Protein AF-A0A956HA39-F1 (afdb_monomer)

Nearest PDB structures (foldseek):
  6jil-assembly1_A  TM=8.620E-01  e=1.290E-09  Streptomyces lavendulae
  1gsa-assembly1_A  TM=7.279E-01  e=1.306E-04  Escherichia coli B
  7qyr-assembly2_E  TM=7.059E-01  e=8.035E-04  Pseudomonas aeruginosa PAO1
  7qyr-assembly2_G  TM=6.954E-01  e=1.246E-03  Pseudomonas aeruginosa PAO1
  5ig8-assembly2_B-3  TM=5.447E-01  e=5.016E-02  Microcystis aeruginosa MRC

Secondary structure (DSSP, 8-state):
-----TT-HHHHHHHHHHHHHTT-HHHHHHHHHHHHHH--STTSHHHHHHHHHHHHHHHHTT---------GGGGTT-EEEEEEETTEEEEEEEEEPPTT----SGGGT-EEEEE---HHHHHHHHHHHHHHHHHHHHH-GGGGSTTS-S-SEEEEEEEE-TTS-EEEEEEE-SS----GGG-TTHHHHHHHHHHTT-

Sequence (198 aa):
AYYLVPGKHGFAHKVGIAAWKVHNCDKAHEYLSHFVQYAEADRQGDKIAEAQVMLDELLAAGEDMILQPYLAAVEGEGELSVIEFDGRFSHGVRKVPVAGDYRVQDDHGASDEPWIPDADARRLVSRTLEALAVVAPTLDPGLAQPGALPLLYARIDMLRGDDGALVLNELEIVEPSLFFRHGPAAGEMLAEALLRRL

Mean predicted aligned error: 11.23 Å

Foldseek 3Di:
DPDDDLPPLVVLCVQLVVCVVVPVNVSVCVSVVSSVVRDDDPPCPVVVVVVVVVVVVCVVVVHDDDDDDDAVCCQPQNKKKWKDFQNHTQFIKGFHADHPDNDRDVVRVIDIDTDDDDPLRVVQVVVVQVVCLVCVCVVPVVCVDPPVPPARMKMFMWDQHPVRHIDTDDIDRDDDDRPVVNGVCVVVSSVVSVVVVD

Radius of gyration: 23.19 Å; Cα contacts (8 Å, |Δi|>4): 258; chains: 1; bounding box: 67×56×41 Å

Solvent-accessible surface area (backbone atoms only — not comparable to full-atom values): 11416 Å² total; per-residue (Å²): 141,79,85,84,62,104,82,47,46,74,52,28,41,55,50,10,53,56,27,45,79,71,70,38,58,71,59,15,48,59,25,39,53,57,20,71,78,68,62,72,75,86,85,46,56,69,58,51,51,51,52,48,51,54,49,52,52,42,48,74,72,69,52,90,83,85,90,75,86,84,52,73,46,26,43,75,74,12,40,42,33,40,37,29,35,52,76,35,86,61,38,24,36,32,22,31,23,40,92,96,37,63,54,48,47,61,95,66,64,18,49,74,44,76,38,81,76,52,75,66,54,50,51,48,52,52,50,52,54,56,50,42,70,65,48,44,35,77,78,37,67,73,52,63,41,92,72,50,59,59,42,64,45,39,38,45,30,29,36,45,40,96,88,70,46,79,39,84,72,49,78,40,69,83,82,62,88,76,62,55,92,57,20,91,60,38,65,58,49,42,52,56,42,49,63,76,75,110

Structure (mmCIF, N/CA/C/O backbone):
data_AF-A0A956HA39-F1
#
_entry.id   AF-A0A956HA39-F1
#
loop_
_atom_si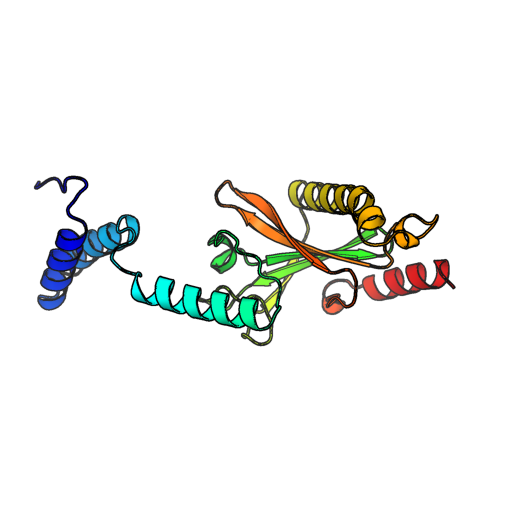te.group_PDB
_atom_site.id
_atom_site.type_symbol
_atom_site.label_atom_id
_atom_site.label_alt_id
_atom_site.label_comp_id
_atom_site.label_asym_id
_atom_site.label_entity_id
_atom_site.label_seq_id
_atom_site.pdbx_PDB_ins_code
_atom_site.Cartn_x
_atom_site.Cartn_y
_atom_site.Cartn_z
_atom_site.occupancy
_atom_site.B_iso_or_equiv
_atom_site.auth_seq_id
_atom_site.auth_comp_id
_atom_site.auth_asym_id
_atom_site.auth_atom_id
_atom_site.pdbx_PDB_model_num
ATOM 1 N N . ALA A 1 1 ? -31.988 35.257 -6.006 1.00 34.09 1 ALA A N 1
ATOM 2 C CA . ALA A 1 1 ? -30.877 35.576 -5.093 1.00 34.09 1 ALA A CA 1
ATOM 3 C C . ALA A 1 1 ? -31.373 35.566 -3.646 1.00 34.09 1 ALA A C 1
ATOM 5 O O . ALA A 1 1 ? -31.746 36.599 -3.112 1.00 34.09 1 ALA A O 1
ATOM 6 N N . TYR A 1 2 ? -31.427 34.384 -3.030 1.00 24.84 2 TYR A N 1
ATOM 7 C CA . TYR A 1 2 ? -31.408 34.245 -1.574 1.00 24.84 2 TYR A CA 1
ATOM 8 C C . TYR A 1 2 ? -30.107 33.515 -1.273 1.00 24.84 2 TYR A C 1
ATOM 10 O O . TYR A 1 2 ? -29.994 32.321 -1.536 1.00 24.84 2 TYR A O 1
ATOM 18 N N . TYR A 1 3 ? -29.106 34.275 -0.840 1.00 29.66 3 TYR A N 1
ATOM 19 C CA . TYR A 1 3 ? -27.817 33.753 -0.410 1.00 29.66 3 TYR A CA 1
ATOM 20 C C . TYR A 1 3 ? -28.039 32.758 0.738 1.00 29.66 3 TYR A C 1
ATOM 22 O O . TYR A 1 3 ? -28.623 33.106 1.767 1.00 29.66 3 TYR A O 1
ATOM 30 N N . LEU A 1 4 ? -27.614 31.509 0.543 1.00 35.72 4 LEU A N 1
ATOM 31 C CA . LEU A 1 4 ? -27.539 30.510 1.603 1.00 35.72 4 LEU A CA 1
ATOM 32 C C . LEU A 1 4 ? -26.360 30.880 2.509 1.00 35.72 4 LEU A C 1
ATOM 34 O O . LEU A 1 4 ? -25.206 30.846 2.102 1.00 35.72 4 LEU A O 1
ATOM 38 N N . VAL A 1 5 ? -26.684 31.295 3.730 1.00 33.16 5 VAL A N 1
ATOM 39 C CA . VAL A 1 5 ? -25.733 31.624 4.801 1.00 33.16 5 VAL A CA 1
ATOM 40 C C . VAL A 1 5 ? -25.212 30.313 5.441 1.00 33.16 5 VAL A C 1
ATOM 42 O O . VAL A 1 5 ? -25.987 29.349 5.472 1.00 33.16 5 VAL A O 1
ATOM 45 N N . PRO A 1 6 ? -23.974 30.254 5.993 1.00 37.25 6 PRO A N 1
ATOM 46 C CA . PRO A 1 6 ? -23.239 29.022 6.367 1.00 37.25 6 PRO A CA 1
ATOM 47 C C . PRO A 1 6 ? -23.784 28.160 7.527 1.00 37.25 6 PRO A C 1
ATOM 49 O O . PRO A 1 6 ? -23.022 27.495 8.210 1.00 37.25 6 PRO A O 1
ATOM 52 N N . GLY A 1 7 ? -25.089 28.162 7.799 1.00 46.94 7 GLY A N 1
ATOM 53 C CA . GLY A 1 7 ? -25.677 27.409 8.920 1.00 46.94 7 GLY A CA 1
ATOM 54 C C . GLY A 1 7 ? -26.987 26.700 8.593 1.00 46.94 7 GLY A C 1
ATOM 55 O O . GLY A 1 7 ? -27.735 26.333 9.494 1.00 46.94 7 GLY A O 1
ATOM 56 N N . LYS A 1 8 ? -27.338 26.555 7.309 1.00 49.38 8 LYS A N 1
ATOM 57 C CA . LYS A 1 8 ? -28.630 25.979 6.895 1.00 49.38 8 LYS A CA 1
ATOM 58 C C . LYS A 1 8 ? -28.482 24.850 5.875 1.00 49.38 8 LYS A C 1
ATOM 60 O O . LYS A 1 8 ? -29.269 24.761 4.936 1.00 49.38 8 LYS A O 1
ATOM 65 N N . HIS A 1 9 ? -27.536 23.934 6.080 1.00 65.00 9 HIS A N 1
ATOM 66 C CA . HIS A 1 9 ? -27.393 22.744 5.229 1.00 65.00 9 HIS A CA 1
ATOM 67 C C . HIS A 1 9 ? -28.687 21.910 5.223 1.00 65.00 9 HIS A C 1
ATOM 69 O O . HIS A 1 9 ? -29.229 21.614 4.164 1.00 65.00 9 HIS A O 1
ATOM 75 N N . GLY A 1 10 ? -29.331 21.681 6.374 1.00 60.38 10 GLY A N 1
ATOM 76 C CA . GLY A 1 10 ? -30.639 21.004 6.424 1.00 60.38 10 GLY A CA 1
ATOM 77 C C . GLY A 1 10 ? -31.757 21.677 5.599 1.00 60.38 10 GLY A C 1
ATOM 78 O O . GLY A 1 10 ? -32.697 21.009 5.163 1.00 60.38 10 GLY A O 1
ATOM 79 N N . PHE A 1 11 ? -31.658 22.984 5.333 1.00 69.75 11 PHE A N 1
ATOM 80 C CA . PHE A 1 11 ? -32.574 23.688 4.432 1.00 69.75 11 PHE A CA 1
ATOM 81 C C . PHE A 1 11 ? -32.287 23.358 2.965 1.00 69.75 11 PHE A C 1
ATOM 83 O O . PHE A 1 11 ? -33.234 23.137 2.212 1.00 69.75 11 PHE A O 1
ATOM 90 N N . ALA A 1 12 ? -31.013 23.241 2.579 1.00 72.81 12 ALA A N 1
ATOM 91 C CA . ALA A 1 12 ? -30.631 22.828 1.232 1.00 72.81 12 ALA A CA 1
ATOM 92 C C . ALA A 1 12 ? -31.181 21.432 0.894 1.00 72.81 12 ALA A C 1
ATOM 94 O O . ALA A 1 12 ? -31.813 21.259 -0.145 1.00 72.81 12 ALA A O 1
ATOM 95 N N . HIS A 1 13 ? -31.112 20.483 1.834 1.00 76.94 13 HIS A N 1
ATOM 96 C CA . HIS A 1 13 ? -31.754 19.175 1.670 1.00 76.94 13 HIS A CA 1
ATOM 97 C C . HIS A 1 13 ? -33.277 19.276 1.484 1.00 76.94 13 HIS A C 1
ATOM 99 O O . HIS A 1 13 ? -33.833 18.681 0.563 1.00 76.94 13 HIS A O 1
ATOM 105 N N . LYS A 1 14 ? -33.976 20.041 2.336 1.00 79.62 14 LYS A N 1
ATOM 106 C CA . LYS A 1 14 ? -35.442 20.194 2.241 1.00 79.62 14 LYS A CA 1
ATOM 107 C C . LYS A 1 14 ? -35.869 20.801 0.903 1.00 79.62 14 LYS A C 1
ATOM 109 O O . LYS A 1 14 ? -36.835 20.329 0.307 1.00 79.62 14 LYS A O 1
ATOM 114 N N . VAL A 1 15 ? -35.151 21.819 0.431 1.00 81.00 15 VAL A N 1
ATOM 115 C CA . VAL A 1 15 ? -35.412 22.463 -0.863 1.00 81.00 15 VAL A CA 1
ATOM 116 C C . VAL A 1 15 ? -35.109 21.508 -2.019 1.00 81.00 15 VAL A C 1
ATOM 118 O O . VAL A 1 15 ? -35.935 21.396 -2.923 1.00 81.00 15 VAL A O 1
ATOM 121 N N . GLY A 1 16 ? -33.997 20.769 -1.955 1.00 87.19 16 GLY A N 1
ATOM 122 C CA . GLY A 1 16 ? -33.622 19.770 -2.957 1.00 87.19 16 GLY A CA 1
ATOM 123 C C . GLY A 1 16 ? -34.658 18.651 -3.103 1.00 87.19 16 GLY A C 1
ATOM 124 O O . GLY A 1 16 ? -35.116 18.369 -4.208 1.00 87.19 16 GLY A O 1
ATOM 125 N N . ILE A 1 17 ? -35.125 18.076 -1.988 1.00 85.50 17 ILE A N 1
ATOM 126 C CA . ILE A 1 17 ? -36.168 17.033 -1.994 1.00 85.50 17 ILE A CA 1
ATOM 127 C C . ILE A 1 17 ? -37.517 17.567 -2.492 1.00 85.50 17 ILE A C 1
ATOM 129 O O . ILE A 1 17 ? -38.213 16.880 -3.240 1.00 85.50 17 ILE A O 1
ATOM 133 N N . ALA A 1 18 ? -37.908 18.781 -2.094 1.00 88.81 18 ALA A N 1
ATOM 134 C CA . ALA A 1 18 ? -39.149 19.387 -2.570 1.00 88.81 18 ALA A CA 1
ATOM 135 C C . ALA A 1 18 ? -39.106 19.656 -4.084 1.00 88.81 18 ALA A C 1
ATOM 137 O O . ALA A 1 18 ? -40.087 19.382 -4.770 1.00 88.81 18 ALA A O 1
ATOM 138 N N . ALA A 1 19 ? -37.967 20.132 -4.601 1.00 86.69 19 ALA A N 1
ATOM 139 C CA . ALA A 1 19 ? -37.742 20.326 -6.032 1.00 86.69 19 ALA A CA 1
ATOM 140 C C . ALA A 1 19 ? -37.776 18.998 -6.801 1.00 86.69 19 ALA A C 1
ATOM 142 O O . ALA A 1 19 ? -38.394 18.927 -7.864 1.00 86.69 19 ALA A O 1
ATOM 143 N N . TRP A 1 20 ? -37.204 17.929 -6.235 1.00 80.88 20 TRP A N 1
ATOM 144 C CA . TRP A 1 20 ? -37.258 16.606 -6.852 1.00 80.88 20 TRP A CA 1
ATOM 145 C C . TRP A 1 20 ? -38.694 16.065 -6.944 1.00 80.88 20 TRP A C 1
ATOM 147 O O . TRP A 1 20 ? -39.125 15.628 -8.006 1.00 80.88 20 TRP A O 1
ATOM 157 N N . LYS A 1 21 ? -39.495 16.173 -5.877 1.00 86.38 21 LYS A N 1
ATOM 158 C CA . LYS A 1 21 ? -40.895 15.695 -5.880 1.00 86.38 21 LYS A CA 1
ATOM 159 C C . LYS A 1 21 ? -41.784 16.345 -6.944 1.00 86.38 21 LYS A C 1
ATOM 161 O O . LYS A 1 21 ? -42.804 15.768 -7.301 1.00 86.38 21 LYS A O 1
ATOM 166 N N . VAL A 1 22 ? -41.416 17.530 -7.430 1.00 91.25 22 VAL A N 1
ATOM 167 C CA . VAL A 1 22 ? -42.118 18.237 -8.516 1.00 91.25 22 VAL A CA 1
ATOM 168 C C . VAL A 1 22 ? -41.370 18.163 -9.853 1.00 91.25 22 VAL A C 1
ATOM 170 O O . VAL A 1 22 ? -41.664 18.933 -10.762 1.00 91.25 22 VAL A O 1
ATOM 173 N N . HIS A 1 23 ? -40.398 17.253 -9.969 1.00 89.81 23 HIS A N 1
ATOM 174 C CA . HIS A 1 23 ? -39.580 17.002 -11.159 1.00 89.81 23 HIS A CA 1
ATOM 175 C C . HIS A 1 23 ? -38.794 18.222 -11.678 1.00 89.81 23 HIS A C 1
ATOM 177 O O . HIS A 1 23 ? -38.516 18.333 -12.869 1.00 89.81 23 HIS A O 1
ATOM 183 N N . ASN A 1 24 ? -38.394 19.136 -10.786 1.00 89.38 24 ASN A N 1
ATOM 184 C CA . ASN A 1 24 ? -37.487 20.237 -11.112 1.00 89.38 24 ASN A CA 1
ATOM 185 C C . ASN A 1 24 ? -36.030 19.797 -10.887 1.00 89.38 24 ASN A C 1
ATOM 187 O O . ASN A 1 24 ? -35.464 19.999 -9.808 1.00 89.38 24 ASN A O 1
ATOM 191 N N . CYS A 1 25 ? -35.458 19.144 -11.900 1.00 79.81 25 CYS A N 1
ATOM 192 C CA . CYS A 1 25 ? -34.162 18.469 -11.817 1.00 79.81 25 CYS A CA 1
ATOM 193 C C . CYS A 1 25 ? -32.986 19.421 -11.549 1.00 79.81 25 CYS A C 1
ATOM 195 O O . CYS A 1 25 ? -32.166 19.118 -10.685 1.00 79.81 25 CYS A O 1
ATOM 197 N N . ASP A 1 26 ? -32.933 20.585 -12.203 1.00 84.06 26 ASP A N 1
ATOM 198 C CA . ASP A 1 26 ? -31.813 21.532 -12.062 1.00 84.06 26 ASP A CA 1
ATOM 199 C C . ASP A 1 26 ? -31.702 22.057 -10.626 1.00 84.06 26 ASP A C 1
ATOM 201 O O . ASP A 1 26 ? -30.633 22.057 -10.014 1.00 84.06 26 ASP A O 1
ATOM 205 N N . LYS A 1 27 ? -32.847 22.421 -10.039 1.00 77.31 27 LYS A N 1
ATOM 206 C CA . LYS A 1 27 ? -32.912 22.920 -8.664 1.00 77.31 27 LYS A CA 1
ATOM 207 C C . LYS A 1 27 ? -32.692 21.815 -7.631 1.00 77.31 27 LYS A C 1
ATOM 209 O O . LYS A 1 27 ? -32.152 22.077 -6.558 1.00 77.31 27 LYS A O 1
ATOM 214 N N . ALA A 1 28 ? -33.116 20.588 -7.929 1.00 81.38 28 ALA A N 1
ATOM 215 C CA . ALA A 1 28 ? -32.811 19.441 -7.083 1.00 81.38 28 ALA A CA 1
ATOM 216 C C . ALA A 1 28 ? -31.299 19.176 -7.055 1.00 81.38 28 ALA A C 1
ATOM 218 O O . ALA A 1 28 ? -30.737 19.010 -5.975 1.00 81.38 28 ALA A O 1
ATOM 219 N N . HIS A 1 29 ? -30.643 19.209 -8.217 1.00 82.62 29 HIS A N 1
ATOM 220 C CA . HIS A 1 29 ? -29.207 18.984 -8.339 1.00 82.62 29 HIS A CA 1
ATOM 221 C C . HIS A 1 29 ? -28.391 20.047 -7.590 1.00 82.62 29 HIS A C 1
ATOM 223 O O . HIS A 1 29 ? -27.592 19.696 -6.729 1.00 82.62 29 HIS A O 1
ATOM 229 N N . GLU A 1 30 ? -28.647 21.336 -7.831 1.00 81.81 30 GLU A N 1
ATOM 230 C CA . GLU A 1 30 ? -27.929 22.447 -7.183 1.00 81.81 30 GLU A CA 1
ATOM 231 C C . GLU A 1 30 ? -27.940 22.337 -5.646 1.00 81.81 30 GLU A C 1
ATOM 233 O O . GLU A 1 30 ? -26.902 22.410 -4.983 1.00 81.81 30 GLU A O 1
ATOM 238 N N . TYR A 1 31 ? -29.119 22.108 -5.064 1.00 79.94 31 TYR A N 1
ATOM 239 C CA . TYR A 1 31 ? -29.295 22.126 -3.613 1.00 79.94 31 TYR A CA 1
ATOM 240 C C . TYR A 1 31 ? -28.888 20.815 -2.927 1.00 79.94 31 TYR A C 1
ATOM 242 O O . TYR A 1 31 ? -28.465 20.850 -1.769 1.00 79.94 31 TYR A O 1
ATOM 250 N N . LEU A 1 32 ? -28.998 19.667 -3.605 1.00 73.62 32 LEU A N 1
ATOM 251 C CA . LEU A 1 32 ? -28.523 18.390 -3.065 1.00 73.62 32 LEU A CA 1
ATOM 252 C C . LEU A 1 32 ? -26.996 18.276 -3.152 1.00 73.62 32 LEU A C 1
ATOM 254 O O . LEU A 1 32 ? -26.389 17.820 -2.188 1.00 73.62 32 LEU A O 1
ATOM 258 N N . SER A 1 33 ? -26.365 18.768 -4.222 1.00 77.19 33 SER A N 1
ATOM 259 C CA . SER A 1 33 ? -24.900 18.809 -4.336 1.00 77.19 33 SER A CA 1
ATOM 260 C C . SER A 1 33 ? -24.281 19.705 -3.258 1.00 77.19 33 SER A C 1
ATOM 262 O O . SER A 1 33 ? -23.396 19.270 -2.525 1.00 77.19 33 SER A O 1
ATOM 264 N N . HIS A 1 34 ? -24.828 20.909 -3.048 1.00 73.19 34 HIS A N 1
ATOM 265 C CA . HIS A 1 34 ? -24.403 21.787 -1.950 1.00 73.19 34 HIS A CA 1
ATOM 266 C C . HIS A 1 34 ? -24.693 21.184 -0.562 1.00 73.19 34 HIS A C 1
ATOM 268 O O . HIS A 1 34 ? -24.017 21.489 0.420 1.00 73.19 34 HIS A O 1
ATOM 274 N N . PHE A 1 35 ? -25.723 20.345 -0.428 1.00 69.00 35 PHE A N 1
ATOM 275 C CA . PHE A 1 35 ? -25.973 19.646 0.827 1.00 69.00 35 PHE A CA 1
ATOM 276 C C . PHE A 1 35 ? -24.870 18.627 1.135 1.00 69.00 35 PHE A C 1
ATOM 278 O O . PHE A 1 35 ? -24.344 18.621 2.244 1.00 69.00 35 PHE A O 1
ATOM 285 N N . VAL A 1 36 ? -24.533 17.779 0.161 1.00 70.19 36 VAL A N 1
ATOM 286 C CA . VAL A 1 36 ? -23.522 16.724 0.317 1.00 70.19 36 VAL A CA 1
ATOM 287 C C . VAL A 1 36 ? -22.144 17.323 0.581 1.00 70.19 36 VAL A C 1
ATOM 289 O O . VAL A 1 36 ? -21.423 16.827 1.434 1.00 70.19 36 VAL A O 1
ATOM 292 N N . GLN A 1 37 ? -21.813 18.422 -0.095 1.00 68.38 37 GLN A N 1
ATOM 293 C CA . GLN A 1 37 ? -20.496 19.043 0.000 1.00 68.38 37 GLN A CA 1
ATOM 294 C C . GLN A 1 37 ? -20.201 19.700 1.362 1.00 68.38 37 GLN A C 1
ATOM 296 O O . GLN A 1 37 ? -19.035 19.871 1.700 1.00 68.38 37 GLN A O 1
ATOM 301 N N . TYR A 1 38 ? -21.220 20.096 2.136 1.00 64.62 38 TYR A N 1
ATOM 302 C CA . TYR A 1 38 ? -21.021 20.971 3.304 1.00 64.62 38 TYR A CA 1
ATOM 303 C C . TYR A 1 38 ? -21.749 20.536 4.588 1.00 64.62 38 TYR A C 1
ATOM 305 O O . TYR A 1 38 ? -21.776 21.294 5.555 1.00 64.62 38 TYR A O 1
ATOM 313 N N . ALA A 1 39 ? -22.399 19.371 4.623 1.00 53.19 39 ALA A N 1
ATOM 314 C CA . ALA A 1 39 ? -23.071 18.896 5.834 1.00 53.19 39 ALA A CA 1
ATOM 315 C C . ALA A 1 39 ? -22.119 18.068 6.714 1.00 53.19 39 ALA A C 1
ATOM 317 O O . ALA A 1 39 ? -21.748 16.963 6.329 1.00 53.19 39 ALA A O 1
ATOM 318 N N . GLU A 1 40 ? -21.794 18.558 7.914 1.00 57.34 40 GLU A N 1
ATOM 319 C CA . GLU A 1 40 ? -20.962 17.840 8.893 1.00 57.34 40 GLU A CA 1
ATOM 320 C C . GLU A 1 40 ? -21.733 17.325 10.124 1.00 57.34 40 GLU A C 1
ATOM 322 O O . GLU A 1 40 ? -22.768 17.874 10.505 1.00 57.34 40 GLU A O 1
ATOM 327 N N . ALA A 1 41 ? -21.171 16.256 10.709 1.00 50.62 41 ALA A N 1
ATOM 328 C CA . ALA A 1 41 ? -21.409 15.574 11.995 1.00 50.62 41 ALA A CA 1
ATOM 329 C C . ALA A 1 41 ? -22.837 15.121 12.382 1.00 50.62 41 ALA A C 1
ATOM 331 O O . ALA A 1 41 ? -22.998 14.002 12.866 1.00 50.62 41 ALA A O 1
ATOM 332 N N . ASP A 1 42 ? -23.897 15.875 12.098 1.00 53.84 42 ASP A N 1
ATOM 333 C CA . ASP A 1 42 ? -25.255 15.560 12.588 1.00 53.84 42 ASP A CA 1
ATOM 334 C C . ASP A 1 42 ? -25.970 14.443 11.792 1.00 53.84 42 ASP A C 1
ATOM 336 O O . ASP A 1 42 ? -27.120 14.100 12.068 1.00 53.84 42 ASP A O 1
ATOM 340 N N . ARG A 1 43 ? -25.322 13.878 10.761 1.00 50.81 43 ARG A N 1
ATOM 341 C CA . ARG A 1 43 ? -25.913 12.886 9.838 1.00 50.81 43 ARG A CA 1
ATOM 342 C C . ARG A 1 43 ? -25.327 11.480 9.898 1.00 50.81 43 ARG A C 1
ATOM 344 O O . ARG A 1 43 ? -25.864 10.598 9.231 1.00 50.81 43 ARG A O 1
ATOM 351 N N . GLN A 1 44 ? -24.258 11.263 10.659 1.00 54.56 44 GLN A N 1
ATOM 352 C CA . GLN A 1 44 ? -23.628 9.944 10.790 1.00 54.56 44 GLN A CA 1
ATOM 353 C C . GLN A 1 44 ? -23.462 9.505 12.248 1.00 54.56 44 GLN A C 1
ATOM 355 O O . GLN A 1 44 ? -22.751 8.542 12.494 1.00 54.56 44 GLN A O 1
ATOM 360 N N . GLY A 1 45 ? -24.138 10.160 13.202 1.00 61.47 45 GLY A N 1
ATOM 361 C CA . GLY A 1 45 ? -24.057 9.811 14.627 1.00 61.47 45 GLY A CA 1
ATOM 362 C C . GLY A 1 45 ? -24.302 8.325 14.898 1.00 61.47 45 GLY A C 1
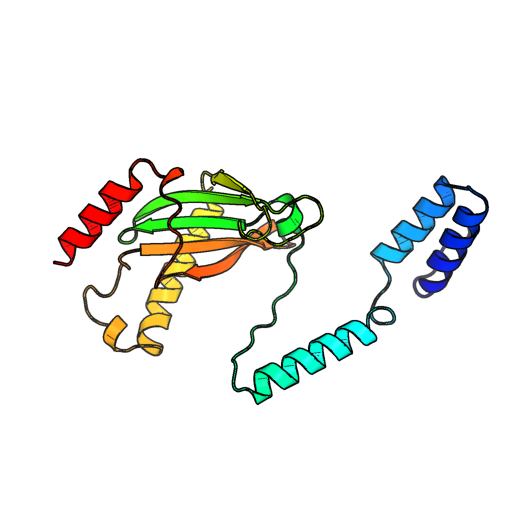ATOM 363 O O . GLY A 1 45 ? -23.516 7.709 15.607 1.00 61.47 45 GLY A O 1
ATOM 364 N N . ASP A 1 46 ? -25.306 7.731 14.246 1.00 70.44 46 ASP A N 1
ATOM 365 C CA . ASP A 1 46 ? -25.600 6.298 14.377 1.00 70.44 46 ASP A CA 1
ATOM 366 C C . ASP A 1 46 ? -24.461 5.418 13.837 1.00 70.44 46 ASP A C 1
ATOM 368 O O . ASP A 1 46 ? -24.081 4.452 14.483 1.00 70.44 46 ASP A O 1
ATOM 372 N N . LYS A 1 47 ? -23.856 5.783 12.698 1.00 64.31 47 LYS A N 1
ATOM 373 C CA . LYS A 1 47 ? -22.720 5.052 12.107 1.00 64.31 47 LYS A CA 1
ATOM 374 C C . LYS A 1 47 ? -21.435 5.209 12.917 1.00 64.31 47 LYS A C 1
ATOM 376 O O . LYS A 1 47 ? -20.647 4.279 12.996 1.00 64.31 47 LYS A O 1
ATOM 381 N N . ILE A 1 48 ? -21.218 6.382 13.512 1.00 68.56 48 ILE A N 1
ATOM 382 C CA . ILE A 1 48 ? -20.094 6.635 14.419 1.00 68.56 48 ILE A CA 1
ATOM 383 C C . ILE A 1 48 ? -20.274 5.813 15.695 1.00 68.56 48 ILE A C 1
ATOM 385 O O . ILE A 1 48 ? -19.322 5.191 16.148 1.00 68.56 48 ILE A O 1
ATOM 389 N N . ALA A 1 49 ? -21.487 5.774 16.252 1.00 74.88 49 ALA A N 1
ATOM 390 C CA . ALA A 1 49 ? -21.791 4.935 17.404 1.00 74.88 49 ALA A CA 1
ATOM 391 C C . ALA A 1 49 ? -21.607 3.446 17.074 1.00 74.88 49 ALA A C 1
ATOM 393 O O . ALA A 1 49 ? -21.003 2.725 17.857 1.00 74.88 49 ALA A O 1
ATOM 394 N N . GLU A 1 50 ? -22.060 2.999 15.902 1.00 75.81 50 GLU A N 1
ATOM 395 C CA . GLU A 1 50 ? -21.861 1.628 15.422 1.00 75.81 50 GLU A CA 1
ATOM 396 C C . GLU A 1 50 ? -20.370 1.291 15.260 1.00 75.81 50 GLU A C 1
ATOM 398 O O . GLU A 1 50 ? -19.907 0.281 15.782 1.00 75.81 50 GLU A O 1
ATOM 403 N N . ALA A 1 51 ? -19.592 2.166 14.614 1.00 75.88 51 ALA A N 1
ATOM 404 C CA . ALA A 1 51 ? -18.147 2.000 14.474 1.00 75.88 51 ALA A CA 1
ATOM 405 C C . ALA A 1 51 ? -17.429 1.993 15.833 1.00 75.88 51 ALA A C 1
ATOM 407 O O . ALA A 1 51 ? -16.501 1.212 16.023 1.00 75.88 51 ALA A O 1
ATOM 408 N N . GLN A 1 52 ? -17.872 2.818 16.789 1.00 81.50 52 GLN A N 1
ATOM 409 C CA . GLN A 1 52 ? -17.326 2.827 18.146 1.00 81.50 52 GLN A CA 1
ATOM 410 C C . GLN A 1 52 ? -17.597 1.505 18.867 1.00 81.50 52 GLN A C 1
ATOM 412 O O . GLN A 1 52 ? -16.690 0.977 19.497 1.00 81.50 52 GLN A O 1
ATOM 417 N N . VAL A 1 53 ? -18.804 0.944 18.736 1.00 85.38 53 VAL A N 1
ATOM 418 C CA . VAL A 1 53 ? -19.130 -0.377 19.299 1.00 85.38 53 VAL A CA 1
ATOM 419 C C . VAL A 1 53 ? -18.220 -1.455 18.708 1.00 85.38 53 VAL A C 1
ATOM 421 O O . VAL A 1 53 ? -17.662 -2.244 19.463 1.00 85.38 53 VAL A O 1
ATOM 424 N N . MET A 1 54 ? -18.004 -1.459 17.387 1.00 81.69 54 MET A N 1
ATOM 425 C CA . MET A 1 54 ? -17.079 -2.408 16.749 1.00 81.69 54 MET A CA 1
ATOM 426 C C . MET A 1 54 ? -15.647 -2.256 17.277 1.00 81.69 54 MET A C 1
ATOM 428 O O . MET A 1 54 ? -14.986 -3.252 17.564 1.00 81.69 54 MET A O 1
ATOM 432 N N . LEU A 1 55 ? -15.170 -1.016 17.430 1.00 84.25 55 LEU A N 1
ATOM 433 C CA . LEU A 1 55 ? -13.850 -0.741 17.997 1.00 84.25 55 LEU A CA 1
ATOM 434 C C . LEU A 1 55 ? -13.744 -1.262 19.433 1.00 84.25 55 LEU A C 1
ATOM 436 O O . LEU A 1 55 ? -12.769 -1.926 19.766 1.00 84.25 55 LEU A O 1
ATOM 440 N N . ASP A 1 56 ? -14.749 -0.991 20.267 1.00 87.19 56 ASP A N 1
ATOM 441 C CA . ASP A 1 56 ? -14.779 -1.428 21.663 1.00 87.19 56 ASP A CA 1
ATOM 442 C C . ASP A 1 56 ? -14.767 -2.962 21.768 1.00 87.19 56 ASP A C 1
ATOM 444 O O . ASP A 1 56 ? -14.067 -3.514 22.617 1.00 87.19 56 ASP A O 1
ATOM 448 N N . GLU A 1 57 ? -15.497 -3.661 20.893 1.00 88.56 57 GLU A N 1
ATOM 449 C CA . GLU A 1 57 ? -15.514 -5.127 20.831 1.00 88.56 57 GLU A CA 1
ATOM 450 C C . GLU A 1 57 ? -14.158 -5.709 20.408 1.00 88.56 57 GLU A C 1
ATOM 452 O O . GLU A 1 57 ? -13.666 -6.636 21.055 1.00 88.56 57 GLU A O 1
ATOM 457 N N . LEU A 1 58 ? -13.525 -5.150 19.370 1.00 86.31 58 LEU A N 1
ATOM 458 C CA . LEU A 1 58 ? -12.203 -5.586 18.899 1.00 86.31 58 LEU A CA 1
ATOM 459 C C . LEU A 1 58 ? -11.120 -5.336 19.957 1.00 86.31 58 LEU A C 1
ATOM 461 O O . LEU A 1 58 ? -10.322 -6.225 20.258 1.00 86.31 58 LEU A O 1
ATOM 465 N N . LEU A 1 59 ? -11.148 -4.170 20.604 1.00 88.06 59 LEU A N 1
ATOM 466 C CA . LEU A 1 59 ? -10.232 -3.843 21.697 1.00 88.06 59 LEU A CA 1
ATOM 467 C C . LEU A 1 59 ? -10.461 -4.742 22.920 1.00 88.06 59 LEU A C 1
ATOM 469 O O . LEU A 1 59 ? -9.501 -5.175 23.556 1.00 88.06 59 LEU A O 1
ATOM 473 N N . ALA A 1 60 ? -11.716 -5.067 23.250 1.00 91.81 60 ALA A N 1
ATOM 474 C CA . ALA A 1 60 ? -12.036 -6.001 24.330 1.00 91.81 60 ALA A CA 1
ATOM 475 C C . ALA A 1 60 ? -11.585 -7.440 24.023 1.00 91.81 60 ALA A C 1
ATOM 477 O O . ALA A 1 60 ? -11.269 -8.187 24.952 1.00 91.81 60 ALA A O 1
ATOM 478 N N . ALA A 1 61 ? -11.527 -7.819 22.743 1.00 94.56 61 ALA A N 1
ATOM 479 C CA . ALA A 1 61 ? -10.946 -9.080 22.289 1.00 94.56 61 ALA A CA 1
ATOM 480 C C . ALA A 1 61 ? -9.403 -9.086 22.323 1.00 94.56 61 ALA A C 1
ATOM 482 O O . ALA A 1 61 ? -8.802 -10.154 22.213 1.00 94.56 61 ALA A O 1
ATOM 483 N N . GLY A 1 62 ? -8.769 -7.930 22.550 1.00 92.56 62 GLY A N 1
ATOM 484 C CA . GLY A 1 62 ? -7.315 -7.776 22.613 1.00 92.56 62 GLY A CA 1
ATOM 485 C C . GLY A 1 62 ? -6.652 -7.535 21.257 1.00 92.56 62 GLY A C 1
ATOM 486 O O . GLY A 1 62 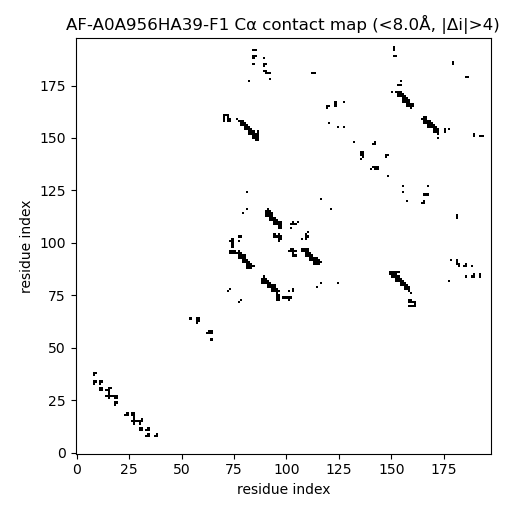? -5.443 -7.725 21.153 1.00 92.56 62 GLY A O 1
ATOM 487 N N . GLU A 1 63 ? -7.421 -7.143 20.240 1.00 91.12 63 GLU A N 1
ATOM 488 C CA . GLU A 1 63 ? -6.907 -6.830 18.907 1.00 91.12 63 GLU A CA 1
ATOM 489 C C . GLU A 1 63 ? -6.371 -5.389 18.847 1.00 91.12 63 GLU A C 1
ATOM 491 O O . GLU A 1 63 ? -7.015 -4.450 19.328 1.00 91.12 63 GLU A O 1
ATOM 496 N N . ASP A 1 64 ? -5.216 -5.194 18.209 1.00 87.75 64 ASP A N 1
ATOM 497 C CA . ASP A 1 64 ? -4.651 -3.865 17.959 1.00 87.75 64 ASP A CA 1
ATOM 498 C C . ASP A 1 64 ? -5.317 -3.210 16.742 1.00 87.75 64 ASP A C 1
ATOM 500 O O . ASP A 1 64 ? -5.437 -3.814 15.678 1.00 87.75 64 ASP A O 1
ATOM 504 N N . MET A 1 65 ? -5.723 -1.946 16.879 1.00 83.12 65 MET A N 1
ATOM 505 C CA . MET A 1 65 ? -6.476 -1.219 15.852 1.00 83.12 65 MET A CA 1
ATOM 506 C C . MET A 1 65 ? -5.709 -0.002 15.330 1.00 83.12 65 MET A C 1
ATOM 508 O O . MET A 1 65 ? -5.073 0.725 16.095 1.00 83.12 65 MET A O 1
ATOM 512 N N . ILE A 1 66 ? -5.844 0.279 14.030 1.00 86.19 66 ILE A N 1
ATOM 513 C CA . ILE A 1 66 ? -5.337 1.499 13.390 1.00 86.19 66 ILE A CA 1
ATOM 514 C C . ILE A 1 66 ? -6.519 2.275 12.800 1.00 86.19 66 ILE A C 1
ATOM 516 O O . ILE A 1 66 ? -7.316 1.730 12.041 1.00 86.19 66 ILE A O 1
ATOM 520 N N . LEU A 1 67 ? -6.615 3.566 13.130 1.00 81.44 67 LEU A N 1
ATOM 521 C CA . LEU A 1 67 ? -7.559 4.497 12.512 1.00 81.44 67 LEU A CA 1
ATOM 522 C C . LEU A 1 67 ? -6.802 5.448 11.581 1.00 81.44 67 LEU A C 1
ATOM 524 O O . LEU A 1 67 ? -5.884 6.145 12.017 1.00 81.44 67 LEU A O 1
ATOM 528 N N . GLN A 1 68 ? -7.202 5.497 10.312 1.00 85.81 68 GLN A N 1
ATOM 529 C CA . GLN A 1 68 ? -6.561 6.319 9.283 1.00 85.81 68 GLN A CA 1
ATOM 530 C C . GLN A 1 68 ? -7.584 7.228 8.592 1.00 85.81 68 GLN A C 1
ATOM 532 O O . GLN A 1 68 ? -8.761 6.868 8.494 1.00 85.81 68 GLN A O 1
ATOM 537 N N . PRO A 1 69 ? -7.162 8.404 8.093 1.00 86.62 69 PRO A N 1
ATOM 538 C CA . PRO A 1 69 ? -7.985 9.201 7.194 1.00 86.62 69 PRO A CA 1
ATOM 539 C C . PRO A 1 69 ? -8.362 8.406 5.942 1.00 86.62 69 PRO A C 1
ATOM 541 O O . PRO A 1 69 ? -7.536 7.689 5.379 1.00 86.62 69 PRO A O 1
ATOM 544 N N . TYR A 1 70 ? -9.601 8.572 5.484 1.00 87.88 70 TYR A N 1
ATOM 545 C CA . TYR A 1 70 ? -10.046 7.983 4.229 1.00 87.88 70 TYR A CA 1
ATOM 546 C C . TYR A 1 70 ? -9.506 8.784 3.038 1.00 87.88 70 TYR A C 1
ATOM 548 O O . TYR A 1 70 ? -9.787 9.975 2.923 1.00 87.88 70 TYR A O 1
ATOM 556 N N . LEU A 1 71 ? -8.759 8.128 2.145 1.00 91.56 71 LEU A N 1
ATOM 557 C CA . LEU A 1 71 ? -8.145 8.757 0.974 1.00 91.56 71 LEU A CA 1
ATOM 558 C C . LEU A 1 71 ? -8.982 8.487 -0.279 1.00 91.56 71 LEU A C 1
ATOM 560 O O . LEU A 1 71 ? -8.826 7.458 -0.932 1.00 91.56 71 LEU A O 1
ATOM 564 N N . ALA A 1 72 ? -9.861 9.429 -0.631 1.00 91.69 72 ALA A N 1
ATOM 565 C CA . ALA A 1 72 ? -10.866 9.251 -1.689 1.00 91.69 72 ALA A CA 1
ATOM 566 C C . ALA A 1 72 ? -10.279 8.960 -3.081 1.00 91.69 72 ALA A C 1
ATOM 568 O O . ALA A 1 72 ? -10.948 8.380 -3.935 1.00 91.69 72 ALA A O 1
ATOM 569 N N . ALA A 1 73 ? -9.016 9.321 -3.317 1.00 94.25 73 ALA A N 1
ATOM 570 C CA . ALA A 1 73 ? -8.330 9.005 -4.562 1.00 94.25 73 ALA A CA 1
ATOM 571 C C . ALA A 1 73 ? -8.247 7.490 -4.832 1.00 94.25 73 ALA A C 1
ATOM 573 O O . ALA A 1 73 ? -8.163 7.105 -5.996 1.00 94.25 73 ALA A O 1
ATOM 574 N N . VAL A 1 74 ? -8.342 6.631 -3.806 1.00 94.81 74 VAL A N 1
ATOM 575 C CA . VAL A 1 74 ? -8.330 5.168 -3.976 1.00 94.81 74 VAL A CA 1
ATOM 576 C C . VAL A 1 74 ? -9.479 4.660 -4.855 1.00 94.81 74 VAL A C 1
ATOM 578 O O . VAL A 1 74 ? -9.290 3.707 -5.600 1.00 94.81 74 VAL A O 1
ATOM 581 N N . GLU A 1 75 ? -10.644 5.316 -4.850 1.00 93.56 75 GLU A N 1
ATOM 582 C CA . GLU A 1 75 ? -11.794 4.893 -5.666 1.00 93.56 75 GLU A CA 1
ATOM 583 C C . GLU A 1 75 ? -11.528 5.034 -7.176 1.00 93.56 75 GLU A C 1
ATOM 585 O O . GLU A 1 75 ? -12.122 4.328 -7.990 1.00 93.56 75 GLU A O 1
ATOM 590 N N . GLY A 1 76 ? -10.647 5.963 -7.568 1.00 91.19 76 GLY A N 1
ATOM 591 C CA . GLY A 1 76 ? -10.339 6.256 -8.971 1.00 91.19 76 GLY A CA 1
ATOM 592 C C . GLY A 1 76 ? -8.915 5.882 -9.380 1.00 91.19 76 GLY A C 1
ATOM 593 O O . GLY A 1 76 ? -8.703 5.181 -10.371 1.00 91.19 76 GLY A O 1
ATOM 594 N N . GLU A 1 77 ? -7.919 6.364 -8.637 1.00 94.88 77 GLU A N 1
ATOM 595 C CA . GLU A 1 77 ? -6.509 6.037 -8.859 1.00 94.88 77 GLU A CA 1
ATOM 596 C C . GLU A 1 77 ? -6.194 4.610 -8.404 1.00 94.88 77 GLU A C 1
ATOM 598 O O . GLU A 1 77 ? -5.368 3.961 -9.037 1.00 94.88 77 GLU A O 1
ATOM 603 N N . GLY A 1 78 ? -6.901 4.070 -7.414 1.00 96.38 78 GLY A N 1
ATOM 604 C CA . GLY A 1 78 ? -6.588 2.758 -6.857 1.00 96.38 78 GLY A CA 1
ATOM 605 C C . GLY A 1 78 ? -5.376 2.790 -5.929 1.00 96.38 78 GLY A C 1
ATOM 606 O O . GLY A 1 78 ? -4.913 3.850 -5.504 1.00 96.38 78 GLY A O 1
ATOM 607 N N . GLU A 1 79 ? -4.862 1.604 -5.623 1.00 98.00 79 GLU A N 1
ATOM 608 C CA . GLU A 1 79 ? -3.641 1.416 -4.846 1.00 98.00 79 GLU A CA 1
ATOM 609 C C . GLU A 1 79 ? -2.458 1.102 -5.761 1.00 98.00 79 GLU A C 1
ATOM 611 O O . GLU A 1 79 ? -2.574 0.322 -6.710 1.00 98.00 79 GLU A O 1
ATOM 616 N N . LEU A 1 80 ? -1.313 1.717 -5.475 1.00 98.56 80 LEU A N 1
ATOM 617 C CA . LEU A 1 80 ? -0.083 1.560 -6.240 1.00 98.56 80 LEU A CA 1
ATOM 618 C C . LEU A 1 80 ? 0.925 0.758 -5.425 1.00 98.56 80 LEU A C 1
ATOM 620 O O . LEU A 1 80 ? 1.387 1.207 -4.381 1.00 98.56 80 LEU A O 1
ATOM 624 N N . SER A 1 81 ? 1.307 -0.403 -5.933 1.00 98.44 81 SER A N 1
ATOM 625 C CA . SER A 1 81 ? 2.216 -1.334 -5.275 1.00 98.44 81 SER A CA 1
ATOM 626 C C . SER A 1 81 ? 3.563 -1.376 -5.991 1.00 98.44 81 SER A C 1
ATOM 628 O O . SER A 1 81 ? 3.629 -1.455 -7.221 1.00 98.44 81 SER A O 1
ATOM 630 N N . VAL A 1 82 ? 4.655 -1.389 -5.229 1.00 98.75 82 VAL A N 1
ATOM 631 C CA . VAL A 1 82 ? 6.001 -1.722 -5.718 1.00 98.75 82 VAL A CA 1
ATOM 632 C C . VAL A 1 82 ? 6.467 -3.018 -5.083 1.00 98.75 82 VAL A C 1
ATOM 634 O O . VAL A 1 82 ? 6.432 -3.152 -3.864 1.00 98.75 82 VAL A O 1
ATOM 637 N N . ILE A 1 83 ? 6.940 -3.947 -5.913 1.00 98.62 83 ILE A N 1
ATOM 638 C CA . ILE A 1 83 ? 7.550 -5.197 -5.470 1.00 98.62 83 ILE A CA 1
ATOM 639 C C . ILE A 1 83 ? 9.066 -5.073 -5.625 1.00 98.62 83 ILE A C 1
ATOM 641 O O . ILE A 1 83 ? 9.572 -4.786 -6.718 1.00 98.62 83 ILE A O 1
ATOM 645 N N . GLU A 1 84 ? 9.795 -5.339 -4.543 1.00 98.06 84 GLU A N 1
ATOM 646 C CA . GLU A 1 84 ? 11.252 -5.452 -4.542 1.00 98.06 84 GLU A CA 1
ATOM 647 C C . GLU A 1 84 ? 11.712 -6.854 -4.140 1.00 98.06 84 GLU A C 1
ATOM 649 O O . GLU A 1 84 ? 11.106 -7.492 -3.282 1.00 98.06 84 GLU A O 1
ATOM 654 N N . PHE A 1 85 ? 12.824 -7.299 -4.728 1.00 97.69 85 PHE A N 1
ATOM 655 C CA . PHE A 1 85 ? 13.568 -8.487 -4.308 1.00 97.69 85 PHE A CA 1
ATOM 656 C C . PHE A 1 85 ? 14.993 -8.087 -3.953 1.00 97.69 85 PHE A C 1
ATOM 658 O O . PHE A 1 85 ? 15.674 -7.468 -4.770 1.00 97.69 85 PHE A O 1
ATOM 665 N N . ASP A 1 86 ? 15.467 -8.452 -2.763 1.00 94.56 86 ASP A N 1
ATOM 666 C CA . ASP A 1 86 ? 16.831 -8.151 -2.308 1.00 94.56 86 ASP A CA 1
ATOM 667 C C . ASP A 1 86 ? 17.185 -6.651 -2.380 1.00 94.56 86 ASP A C 1
ATOM 669 O O . ASP A 1 86 ? 18.284 -6.277 -2.792 1.00 94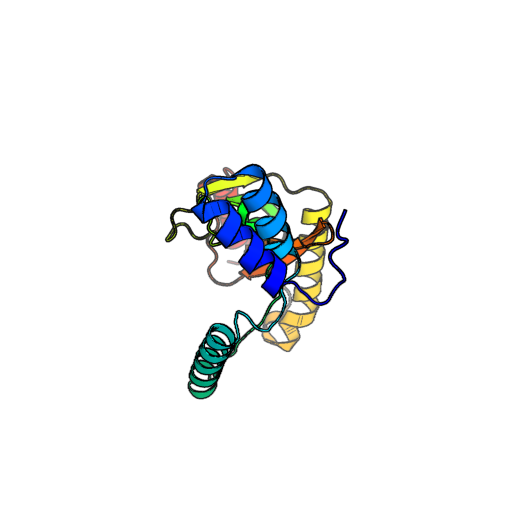.56 86 ASP A O 1
ATOM 673 N N . GLY A 1 87 ? 16.220 -5.782 -2.055 1.00 92.94 87 GLY A N 1
ATOM 674 C CA . GLY A 1 87 ? 16.352 -4.321 -2.160 1.00 92.94 87 GLY A CA 1
ATOM 675 C C . GLY A 1 87 ? 16.454 -3.795 -3.598 1.00 92.94 87 GLY A C 1
ATOM 676 O O . GLY A 1 87 ? 16.978 -2.705 -3.829 1.00 92.94 87 GLY A O 1
ATOM 677 N N . ARG A 1 88 ? 16.033 -4.591 -4.589 1.00 95.75 88 ARG A N 1
ATOM 678 C CA . ARG A 1 88 ? 16.003 -4.210 -6.003 1.00 95.75 88 ARG A CA 1
ATOM 679 C C . ARG A 1 88 ? 14.569 -4.200 -6.508 1.00 95.75 88 ARG A C 1
ATOM 681 O O . ARG A 1 88 ? 13.891 -5.227 -6.472 1.00 95.75 88 ARG A O 1
ATOM 688 N N . PHE A 1 89 ? 14.159 -3.069 -7.077 1.00 97.75 89 PHE A N 1
ATOM 689 C CA . PHE A 1 89 ? 12.910 -2.942 -7.823 1.00 97.75 89 PHE A CA 1
ATOM 690 C C . PHE A 1 89 ? 12.734 -4.068 -8.850 1.00 97.75 89 PHE A C 1
ATOM 692 O O . PHE A 1 89 ? 13.600 -4.267 -9.706 1.00 97.75 89 PHE A O 1
ATOM 699 N N . SER A 1 90 ? 11.592 -4.756 -8.787 1.00 98.38 90 SER A N 1
ATOM 700 C CA . SER A 1 90 ? 11.185 -5.760 -9.768 1.00 98.38 90 SER A CA 1
ATOM 701 C C . SER A 1 90 ? 10.146 -5.202 -10.736 1.00 98.38 90 SER A C 1
ATOM 703 O O . SER A 1 90 ? 10.406 -5.103 -11.935 1.00 98.38 90 SER A O 1
ATOM 705 N N . HIS A 1 91 ? 8.973 -4.839 -10.222 1.00 98.69 91 HIS A N 1
ATOM 706 C CA . HIS A 1 91 ? 7.849 -4.352 -11.015 1.00 98.69 91 HIS A CA 1
ATOM 707 C C . HIS A 1 91 ? 6.868 -3.559 -10.140 1.00 98.69 91 HIS A C 1
ATOM 709 O O . HIS A 1 91 ? 6.918 -3.622 -8.909 1.00 98.69 91 HIS A O 1
ATOM 715 N N . GLY A 1 92 ? 6.010 -2.774 -10.793 1.00 98.56 92 GLY A N 1
ATOM 716 C CA . GLY A 1 92 ? 4.927 -2.035 -10.156 1.00 98.56 92 GLY A CA 1
ATOM 717 C C . GLY A 1 92 ? 3.569 -2.563 -10.605 1.00 98.56 92 GLY A C 1
ATOM 718 O O . GLY A 1 92 ? 3.416 -3.041 -11.734 1.00 98.56 92 GLY A O 1
ATOM 719 N N . VAL A 1 93 ? 2.591 -2.473 -9.715 1.00 98.38 93 VAL A N 1
ATOM 720 C CA . VAL A 1 93 ? 1.216 -2.924 -9.941 1.00 98.38 93 VAL A CA 1
ATOM 721 C C . VAL A 1 93 ? 0.269 -1.831 -9.4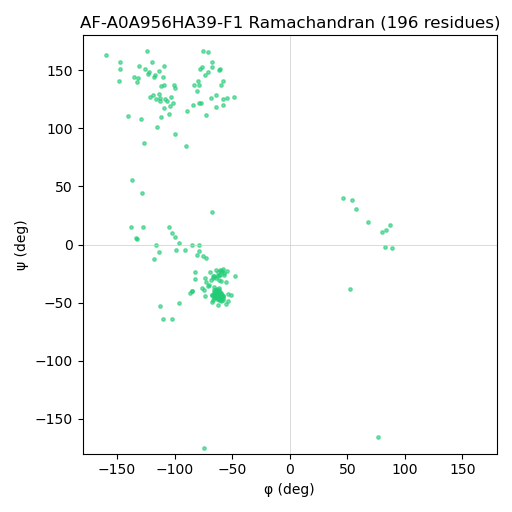86 1.00 98.38 93 VAL A C 1
ATOM 723 O O . VAL A 1 93 ? 0.499 -1.200 -8.460 1.00 98.38 93 VAL A O 1
ATOM 726 N N . ARG A 1 94 ? -0.796 -1.608 -10.244 1.00 98.31 94 ARG A N 1
ATOM 727 C CA . ARG A 1 94 ? -1.904 -0.751 -9.843 1.00 98.31 94 ARG A CA 1
ATOM 728 C C . ARG A 1 94 ? -3.141 -1.613 -9.649 1.00 98.31 94 ARG A C 1
ATOM 730 O O . ARG A 1 94 ? -3.537 -2.319 -10.571 1.00 98.31 94 ARG A O 1
ATOM 737 N N . LYS A 1 95 ? -3.737 -1.556 -8.461 1.00 97.19 95 LYS A N 1
ATOM 738 C CA . LYS A 1 95 ? -4.963 -2.275 -8.107 1.00 97.19 95 LYS A CA 1
ATOM 739 C C . LYS A 1 95 ? -6.125 -1.292 -8.097 1.00 97.19 95 LYS A C 1
ATOM 741 O O . LYS A 1 95 ? -6.105 -0.320 -7.347 1.00 97.19 95 LYS A O 1
ATOM 746 N N . VAL A 1 96 ? -7.114 -1.525 -8.947 1.00 95.19 96 VAL A N 1
ATOM 747 C CA . VAL A 1 96 ? -8.239 -0.614 -9.183 1.00 95.19 96 VAL A CA 1
ATOM 748 C C . VAL A 1 96 ? -9.520 -1.263 -8.660 1.00 95.19 96 VAL A C 1
ATOM 750 O O . VAL A 1 96 ? -9.814 -2.396 -9.058 1.00 95.19 96 VAL A O 1
ATOM 753 N N . PRO A 1 97 ? -10.284 -0.583 -7.787 1.00 92.06 97 PRO A N 1
ATOM 754 C CA . PRO A 1 97 ? -11.538 -1.120 -7.283 1.00 92.06 97 PRO A CA 1
ATOM 755 C C . PRO A 1 97 ? -12.612 -1.134 -8.380 1.00 92.06 97 PRO A C 1
ATOM 757 O O . PRO A 1 97 ? -12.497 -0.488 -9.425 1.00 92.06 97 PRO A O 1
ATOM 760 N N . VAL A 1 98 ? -13.699 -1.863 -8.138 1.00 89.75 98 VAL A N 1
ATOM 761 C CA . VAL A 1 98 ? -14.896 -1.772 -8.985 1.00 89.75 98 VAL A CA 1
ATOM 762 C C . VAL A 1 98 ? -15.552 -0.394 -8.828 1.00 89.75 98 VAL A C 1
ATOM 764 O O . VAL A 1 98 ? -15.438 0.252 -7.789 1.00 89.75 98 VAL A O 1
ATOM 767 N N . ALA A 1 99 ? -16.262 0.071 -9.858 1.00 86.50 99 ALA A N 1
ATOM 768 C CA . ALA A 1 99 ? -16.864 1.402 -9.841 1.00 86.50 99 ALA A CA 1
ATOM 769 C C . ALA A 1 99 ? -17.832 1.588 -8.654 1.00 86.50 99 ALA A C 1
ATOM 771 O O . ALA A 1 99 ? -18.797 0.835 -8.511 1.00 86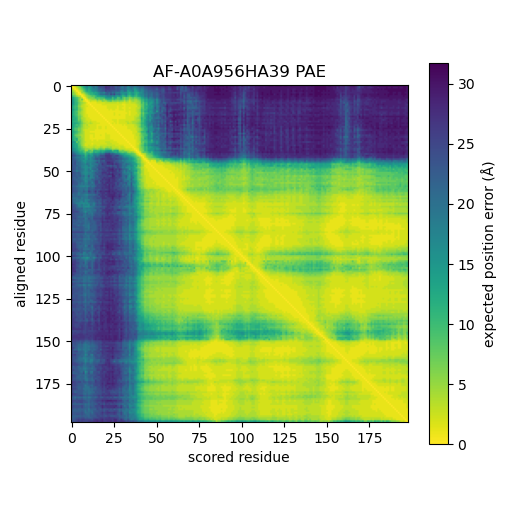.50 99 ALA A O 1
ATOM 772 N N . GLY A 1 100 ? -17.599 2.634 -7.855 1.00 85.62 100 GLY A N 1
ATOM 773 C CA . GLY A 1 100 ? -18.383 2.937 -6.653 1.00 85.62 100 GLY A CA 1
ATOM 774 C C . GLY A 1 100 ? -17.950 2.171 -5.397 1.00 85.62 100 GLY A C 1
ATOM 775 O O . GLY A 1 100 ? -18.691 2.174 -4.416 1.00 85.62 100 GLY A O 1
ATOM 776 N N . ASP A 1 101 ? -16.787 1.518 -5.428 1.00 88.38 101 ASP A N 1
ATOM 777 C CA . ASP A 1 101 ? -16.144 0.861 -4.289 1.00 88.38 101 ASP A CA 1
ATOM 778 C C . ASP A 1 101 ? -14.717 1.409 -4.099 1.00 88.38 101 ASP A C 1
ATOM 780 O O . ASP A 1 101 ? -14.164 2.076 -4.973 1.00 88.38 101 ASP A O 1
ATOM 784 N N . TYR A 1 102 ? -14.118 1.117 -2.949 1.00 87.75 102 TYR A N 1
ATOM 785 C CA . TYR A 1 102 ? -12.757 1.516 -2.581 1.00 87.75 102 TYR A CA 1
ATOM 786 C C . TYR A 1 102 ? -11.831 0.317 -2.356 1.00 87.75 102 TYR A C 1
ATOM 788 O O . TYR A 1 102 ? -10.618 0.477 -2.232 1.00 87.75 102 TYR A O 1
ATOM 796 N N . ARG A 1 103 ? -12.395 -0.891 -2.266 1.00 89.44 103 ARG A N 1
ATOM 797 C CA . ARG A 1 103 ? -11.657 -2.114 -1.950 1.00 89.44 103 ARG A CA 1
ATOM 798 C C . ARG A 1 103 ? -10.924 -2.632 -3.181 1.00 89.44 103 ARG A C 1
ATOM 800 O O . ARG A 1 103 ? -11.535 -2.910 -4.210 1.00 89.44 103 ARG A O 1
ATOM 807 N N . VAL A 1 104 ? -9.607 -2.762 -3.054 1.00 87.25 104 VAL A N 1
ATOM 808 C CA . VAL A 1 104 ? -8.678 -3.106 -4.144 1.00 87.25 104 VAL A CA 1
ATOM 809 C C . VAL A 1 104 ? -8.279 -4.587 -4.162 1.00 87.25 104 VAL A C 1
ATOM 811 O O . VAL A 1 104 ? -7.402 -4.987 -4.926 1.00 87.25 104 VAL A O 1
ATOM 814 N N . GLN A 1 105 ? -8.903 -5.403 -3.312 1.00 84.50 105 GLN A N 1
ATOM 815 C CA . GLN A 1 105 ? -8.707 -6.848 -3.240 1.00 84.50 105 GLN A CA 1
ATOM 816 C C . GLN A 1 105 ? -9.503 -7.555 -4.346 1.00 84.50 105 GLN A C 1
ATOM 818 O O . GLN A 1 105 ? -10.648 -7.200 -4.639 1.00 84.50 105 GLN A O 1
ATOM 823 N N . ASP A 1 106 ? -8.905 -8.580 -4.945 1.00 79.25 106 ASP A N 1
ATOM 824 C CA . ASP A 1 106 ? -9.514 -9.403 -5.997 1.00 79.25 106 ASP A CA 1
ATOM 825 C C . ASP A 1 106 ? -10.779 -10.136 -5.520 1.00 79.25 106 ASP A C 1
ATOM 827 O O . ASP A 1 106 ? -11.731 -10.267 -6.292 1.00 79.25 106 ASP A O 1
ATOM 831 N N . ASP A 1 107 ? -10.854 -10.490 -4.233 1.00 81.50 107 ASP A N 1
ATOM 832 C CA . ASP A 1 107 ? -12.064 -11.000 -3.563 1.00 81.50 107 ASP A CA 1
ATOM 833 C C . ASP A 1 107 ? -13.288 -10.073 -3.711 1.00 81.50 107 ASP A C 1
ATOM 835 O O . ASP A 1 107 ? -14.439 -10.513 -3.620 1.00 81.50 107 ASP A O 1
ATOM 839 N N . HIS A 1 108 ? -13.059 -8.783 -3.969 1.00 78.12 108 HIS A N 1
ATOM 840 C CA . HIS A 1 108 ? -14.095 -7.776 -4.206 1.00 78.12 108 HIS A CA 1
ATOM 841 C C . HIS A 1 108 ? -14.279 -7.424 -5.692 1.00 78.12 108 HIS A C 1
ATOM 843 O O . HIS A 1 108 ? -15.023 -6.502 -6.025 1.00 78.12 108 HIS A O 1
ATOM 849 N N . GLY A 1 109 ? -13.653 -8.180 -6.597 1.00 85.50 109 GLY A N 1
ATOM 850 C CA . GLY A 1 109 ? -13.736 -7.978 -8.043 1.00 85.50 109 GLY A CA 1
ATOM 851 C C . GLY A 1 109 ? -12.829 -6.867 -8.571 1.00 85.50 109 GLY A C 1
ATOM 852 O O . GLY A 1 109 ? -12.980 -6.473 -9.730 1.00 85.50 109 GLY A O 1
ATOM 853 N N . ALA A 1 110 ? -11.911 -6.359 -7.743 1.00 90.19 110 ALA A N 1
ATOM 854 C CA . ALA A 1 110 ? -10.892 -5.413 -8.174 1.00 90.19 110 ALA A CA 1
ATOM 855 C C . ALA A 1 110 ? -9.995 -6.027 -9.260 1.00 90.19 110 ALA A C 1
ATOM 857 O O . ALA A 1 110 ? -9.770 -7.238 -9.302 1.00 90.19 110 ALA A O 1
ATOM 858 N N . SER A 1 111 ? -9.467 -5.177 -10.137 1.00 93.25 111 SER A N 1
ATOM 859 C CA . SER A 1 111 ? -8.525 -5.581 -11.183 1.00 93.25 111 SER A CA 1
ATOM 860 C C . SER A 1 111 ? -7.134 -5.046 -10.895 1.00 93.25 111 SER A C 1
ATOM 862 O O . SER A 1 111 ? -6.994 -3.907 -10.452 1.00 93.25 111 SER A O 1
ATOM 864 N N . ASP A 1 112 ? -6.109 -5.818 -11.231 1.00 95.75 112 ASP A N 1
ATOM 865 C CA . ASP A 1 112 ? -4.720 -5.380 -11.171 1.00 95.75 112 ASP A CA 1
ATOM 8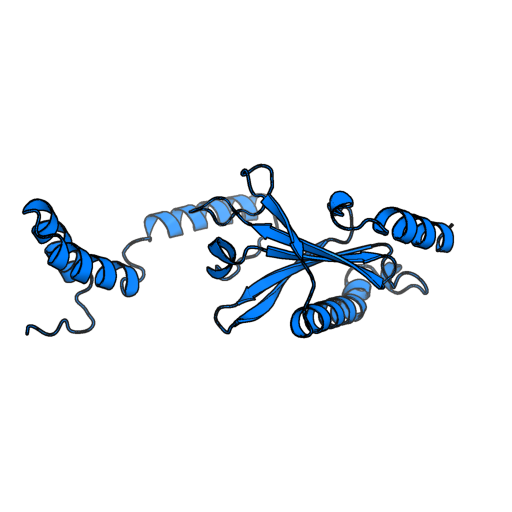66 C C . ASP A 1 112 ? -4.095 -5.242 -12.567 1.00 95.75 112 ASP A C 1
ATOM 868 O O . ASP A 1 112 ? -4.262 -6.099 -13.438 1.00 95.75 112 ASP A O 1
ATOM 872 N N . GLU A 1 113 ? -3.351 -4.157 -12.776 1.00 96.62 113 GLU A N 1
ATOM 873 C CA . GLU A 1 113 ? -2.684 -3.833 -14.038 1.00 96.62 113 GLU A CA 1
ATOM 874 C C . GLU A 1 113 ? -1.204 -3.462 -13.829 1.00 96.62 113 GLU A C 1
ATOM 876 O O . GLU A 1 113 ? -0.830 -2.982 -12.752 1.00 96.62 113 GLU A O 1
ATOM 881 N N . PRO A 1 114 ? -0.331 -3.661 -14.839 1.00 97.75 114 PRO A N 1
ATOM 882 C CA . PRO A 1 114 ? 1.053 -3.213 -14.762 1.00 97.75 114 PRO A CA 1
ATOM 883 C C . PRO A 1 114 ? 1.135 -1.700 -14.573 1.00 97.75 114 PRO A C 1
ATOM 885 O O . PRO A 1 114 ? 0.476 -0.933 -15.276 1.00 97.75 114 PRO A O 1
ATOM 888 N N . TRP A 1 115 ? 2.021 -1.262 -13.685 1.00 97.88 115 TRP A N 1
ATOM 889 C CA . TRP A 1 115 ? 2.274 0.152 -13.445 1.00 97.88 115 TRP A CA 1
ATOM 890 C C . TRP A 1 115 ? 3.773 0.437 -13.370 1.00 97.88 115 TRP A C 1
ATOM 892 O O . TRP A 1 115 ? 4.562 -0.372 -12.882 1.00 97.88 115 TRP A O 1
ATOM 902 N N . ILE A 1 116 ? 4.182 1.599 -13.882 1.00 97.75 116 ILE A N 1
ATOM 903 C CA . ILE A 1 116 ? 5.578 2.043 -13.861 1.00 97.75 116 ILE A CA 1
ATOM 904 C C . ILE A 1 116 ? 5.712 3.132 -12.794 1.00 97.75 116 ILE A C 1
ATOM 906 O O . ILE A 1 116 ? 5.199 4.233 -13.006 1.00 97.75 116 ILE A O 1
ATOM 910 N N . PRO A 1 117 ? 6.439 2.873 -11.690 1.00 97.69 117 PRO A N 1
ATOM 911 C CA . PRO A 1 117 ? 6.625 3.864 -10.643 1.00 97.69 117 PRO A CA 1
ATOM 912 C C . PRO A 1 117 ? 7.402 5.078 -11.139 1.00 97.69 117 PRO A C 1
ATOM 914 O O . PRO A 1 117 ? 8.509 4.949 -11.692 1.00 97.69 117 PRO A O 1
ATOM 917 N N . ASP A 1 118 ? 6.832 6.255 -10.896 1.00 97.38 118 ASP A N 1
ATOM 918 C CA . ASP A 1 118 ? 7.472 7.539 -11.147 1.00 97.38 118 ASP A CA 1
ATOM 919 C C . ASP A 1 118 ? 8.558 7.855 -10.099 1.00 97.38 118 ASP A C 1
ATOM 921 O O . ASP A 1 118 ? 8.936 7.032 -9.258 1.00 97.38 118 ASP A O 1
ATOM 925 N N . ALA A 1 119 ? 9.127 9.057 -10.183 1.00 97.88 119 ALA A N 1
ATOM 926 C CA . ALA A 1 119 ? 10.195 9.470 -9.286 1.00 97.88 119 ALA A CA 1
ATOM 927 C C . ALA A 1 119 ? 9.721 9.670 -7.833 1.00 97.88 119 ALA A C 1
ATOM 929 O O . ALA A 1 119 ? 10.522 9.463 -6.921 1.00 97.88 119 ALA A O 1
ATOM 930 N N . ASP A 1 120 ? 8.465 10.065 -7.609 1.00 97.31 120 ASP A N 1
ATOM 931 C CA . ASP A 1 120 ? 7.902 10.247 -6.267 1.00 97.31 120 ASP A CA 1
ATOM 932 C C . ASP A 1 120 ? 7.642 8.904 -5.594 1.00 97.31 120 ASP A C 1
ATOM 934 O O . ASP A 1 120 ? 8.060 8.701 -4.454 1.00 97.31 120 ASP A O 1
ATOM 938 N N . ALA A 1 121 ? 7.072 7.950 -6.328 1.00 98.25 121 ALA A N 1
ATOM 939 C CA . ALA A 1 121 ? 6.887 6.584 -5.860 1.00 98.25 121 ALA A CA 1
ATOM 940 C C . ALA A 1 121 ? 8.218 5.929 -5.476 1.00 98.25 121 ALA A C 1
ATOM 942 O O . ALA A 1 121 ? 8.359 5.386 -4.384 1.00 98.25 121 ALA A O 1
ATOM 943 N N . ARG A 1 122 ? 9.240 6.040 -6.336 1.00 98.00 122 ARG A N 1
ATOM 944 C CA . ARG A 1 122 ? 10.583 5.506 -6.041 1.00 98.00 122 ARG A CA 1
ATOM 945 C C . ARG A 1 122 ? 11.194 6.148 -4.797 1.00 98.00 122 ARG A C 1
ATOM 947 O O . ARG A 1 122 ? 11.794 5.445 -3.991 1.00 98.00 122 ARG A O 1
ATOM 954 N N . ARG A 1 123 ? 11.022 7.465 -4.617 1.00 98.12 123 ARG A N 1
ATOM 955 C CA . ARG A 1 123 ? 11.463 8.167 -3.401 1.00 98.12 123 ARG A CA 1
ATOM 956 C C . ARG A 1 123 ? 10.744 7.652 -2.159 1.00 98.12 123 ARG A C 1
ATOM 958 O O . ARG A 1 123 ? 11.392 7.474 -1.131 1.00 98.12 123 ARG A O 1
ATOM 965 N N . LEU A 1 124 ? 9.433 7.430 -2.240 1.00 98.38 124 LEU A N 1
ATOM 966 C CA . LEU A 1 124 ? 8.659 6.897 -1.125 1.00 98.38 124 LEU A CA 1
ATOM 967 C C . LEU A 1 124 ? 9.109 5.477 -0.767 1.00 98.38 124 LEU A C 1
ATOM 969 O O . LEU A 1 124 ? 9.361 5.223 0.404 1.00 98.38 124 LEU A O 1
ATOM 973 N N . VAL A 1 125 ? 9.322 4.600 -1.753 1.00 98.00 125 VAL A N 1
ATOM 974 C CA . VAL A 1 125 ? 9.875 3.250 -1.534 1.00 98.00 125 VAL A CA 1
ATOM 975 C C . VAL A 1 125 ? 11.213 3.314 -0.797 1.00 98.00 125 VAL A C 1
ATOM 977 O O . VAL A 1 125 ? 11.361 2.678 0.245 1.00 98.00 125 VAL A O 1
ATOM 980 N N . SER A 1 126 ? 12.165 4.130 -1.270 1.00 96.38 126 SER A N 1
ATOM 981 C CA . SER A 1 126 ? 13.461 4.282 -0.593 1.00 96.38 126 SER A CA 1
ATOM 982 C C . SER A 1 126 ? 13.300 4.763 0.850 1.00 96.38 126 SER A C 1
ATOM 984 O O . SER A 1 126 ? 13.873 4.166 1.757 1.00 96.38 126 SER A O 1
ATOM 986 N N . ARG A 1 127 ? 12.462 5.782 1.090 1.00 97.38 127 ARG A N 1
ATOM 987 C CA . ARG A 1 127 ? 12.202 6.299 2.444 1.00 97.38 127 ARG A CA 1
ATOM 988 C C . ARG A 1 127 ? 11.546 5.267 3.359 1.00 97.38 127 ARG A C 1
ATOM 990 O O . ARG A 1 127 ? 11.881 5.219 4.539 1.00 97.38 127 ARG A O 1
ATOM 997 N N . THR A 1 128 ? 10.627 4.458 2.838 1.00 96.88 128 THR A N 1
ATOM 998 C CA . THR A 1 128 ? 9.974 3.378 3.589 1.00 96.88 128 THR A CA 1
ATOM 999 C C . THR A 1 128 ? 10.997 2.340 4.039 1.00 96.88 128 THR A C 1
ATOM 1001 O O . THR A 1 128 ? 11.019 1.969 5.211 1.00 96.88 128 THR A O 1
ATOM 1004 N N . LEU A 1 129 ? 11.892 1.914 3.145 1.00 93.38 129 LEU A N 1
ATOM 1005 C CA . LEU A 1 129 ? 12.922 0.921 3.462 1.00 93.38 129 LEU A CA 1
ATOM 1006 C C . LEU A 1 129 ? 14.013 1.478 4.390 1.00 93.38 129 LEU A C 1
ATOM 1008 O O . LEU A 1 129 ? 14.478 0.770 5.280 1.00 93.38 129 LEU A O 1
ATOM 1012 N N . GLU A 1 130 ? 14.383 2.753 4.241 1.00 92.75 130 GLU A N 1
ATOM 1013 C CA . GLU A 1 130 ? 15.271 3.454 5.178 1.00 92.75 130 GLU A CA 1
ATOM 1014 C C . GLU A 1 130 ? 14.655 3.540 6.581 1.00 92.75 130 GLU A C 1
ATOM 1016 O O . GLU A 1 130 ? 15.329 3.257 7.571 1.00 92.75 130 GLU A O 1
ATOM 1021 N N . ALA A 1 131 ? 13.366 3.886 6.680 1.00 94.12 131 ALA A N 1
ATOM 1022 C CA . ALA A 1 131 ? 12.652 3.913 7.952 1.00 94.12 131 ALA A CA 1
ATOM 1023 C C . ALA A 1 131 ? 12.564 2.513 8.576 1.00 94.12 131 ALA A C 1
ATOM 1025 O O . ALA A 1 131 ? 12.821 2.358 9.772 1.00 94.12 131 ALA A O 1
ATOM 1026 N N . LEU A 1 132 ? 12.282 1.484 7.769 1.00 91.62 132 LEU A N 1
ATOM 1027 C CA . LEU A 1 132 ? 12.277 0.098 8.229 1.00 91.62 132 LEU A CA 1
ATOM 1028 C C . LEU A 1 132 ? 13.645 -0.312 8.782 1.00 91.62 132 LEU A C 1
ATOM 1030 O O . LEU A 1 132 ? 13.699 -0.936 9.834 1.00 91.62 132 LEU A O 1
ATOM 1034 N N . ALA A 1 133 ? 14.748 0.070 8.134 1.00 89.62 133 ALA A N 1
ATOM 1035 C CA . ALA A 1 133 ? 16.091 -0.257 8.614 1.00 89.62 133 ALA A CA 1
ATOM 1036 C C . ALA A 1 133 ? 16.398 0.318 10.009 1.00 89.62 133 ALA A C 1
ATOM 1038 O O . ALA A 1 133 ? 17.211 -0.243 10.743 1.00 89.62 133 ALA A O 1
ATOM 1039 N N . VAL A 1 134 ? 15.736 1.414 10.388 1.00 90.56 134 VAL A N 1
ATOM 1040 C CA . VAL A 1 134 ? 15.845 2.021 11.722 1.00 90.56 134 VAL A CA 1
ATOM 1041 C C . VAL A 1 134 ? 14.891 1.367 12.726 1.00 90.56 134 VAL A C 1
ATOM 1043 O O . VAL A 1 134 ? 15.270 1.162 13.877 1.00 90.56 134 VAL A O 1
ATOM 1046 N N . VAL A 1 135 ? 13.661 1.049 12.312 1.00 90.25 135 VAL A N 1
ATOM 1047 C CA . VAL A 1 135 ? 12.602 0.545 13.206 1.00 90.25 135 VAL A CA 1
ATOM 1048 C C . VAL A 1 135 ? 12.687 -0.965 13.422 1.00 90.25 135 VAL A C 1
ATOM 1050 O O . VAL A 1 135 ? 12.511 -1.426 14.542 1.00 90.25 135 VAL A O 1
ATOM 1053 N N . ALA A 1 136 ? 12.991 -1.755 12.395 1.00 88.44 136 ALA A N 1
ATOM 1054 C CA . ALA A 1 136 ? 12.997 -3.214 12.484 1.00 88.44 136 ALA A CA 1
ATOM 1055 C C . ALA A 1 136 ? 13.865 -3.764 13.640 1.00 88.44 136 ALA A C 1
ATOM 1057 O O . ALA A 1 136 ? 13.370 -4.617 14.375 1.00 88.44 136 ALA A O 1
ATOM 1058 N N . PRO A 1 137 ? 15.083 -3.242 13.906 1.00 87.88 137 PRO A N 1
ATOM 1059 C CA . PRO A 1 137 ? 15.892 -3.673 15.050 1.00 87.88 137 PRO A CA 1
ATOM 1060 C C . PRO A 1 137 ? 15.266 -3.409 16.427 1.00 87.88 137 PRO A C 1
ATOM 1062 O O . PRO A 1 137 ? 15.656 -4.050 17.403 1.00 87.88 137 PRO A O 1
ATOM 1065 N N . THR A 1 138 ? 14.350 -2.439 16.539 1.00 89.06 138 THR A N 1
ATOM 1066 C CA . THR A 1 138 ? 13.658 -2.133 17.803 1.00 89.06 138 THR A CA 1
ATOM 1067 C C . THR A 1 138 ? 12.480 -3.071 18.053 1.00 89.06 138 THR A C 1
ATOM 1069 O O . THR A 1 138 ? 12.105 -3.267 19.208 1.00 89.06 138 THR A O 1
ATOM 1072 N N . LEU A 1 139 ? 11.931 -3.665 16.988 1.00 84.69 139 LEU A N 1
ATOM 1073 C CA . LEU A 1 139 ? 10.854 -4.654 17.038 1.00 84.69 139 LEU A CA 1
ATOM 1074 C C . LEU A 1 139 ? 11.405 -6.071 17.231 1.00 84.69 139 LEU A C 1
ATOM 1076 O O . LEU A 1 139 ? 10.879 -6.834 18.037 1.00 84.69 139 LEU A O 1
ATOM 1080 N N . ASP A 1 140 ? 12.491 -6.400 16.531 1.00 84.88 140 ASP A N 1
ATOM 1081 C CA . ASP A 1 140 ? 13.190 -7.676 16.644 1.00 84.88 140 ASP A CA 1
ATOM 1082 C C . ASP A 1 140 ? 14.716 -7.454 16.588 1.00 84.88 140 ASP A C 1
ATOM 1084 O O . ASP A 1 140 ? 15.265 -7.133 15.528 1.00 84.88 140 ASP A O 1
ATOM 1088 N N . PRO A 1 141 ? 15.448 -7.666 17.700 1.00 83.94 141 PRO A N 1
ATOM 1089 C CA . PRO A 1 141 ? 16.909 -7.577 17.723 1.00 83.94 141 PRO A CA 1
ATOM 1090 C C . PRO A 1 141 ? 17.618 -8.525 16.738 1.00 83.94 141 PRO A C 1
ATOM 1092 O O . PRO A 1 141 ? 18.771 -8.282 16.371 1.00 83.94 141 PRO A O 1
ATOM 1095 N N . GLY A 1 142 ? 16.959 -9.599 16.293 1.00 83.69 142 GLY A N 1
ATOM 1096 C CA . GLY A 1 142 ? 17.437 -10.482 15.229 1.00 83.69 142 GLY A CA 1
ATOM 1097 C C . GLY A 1 142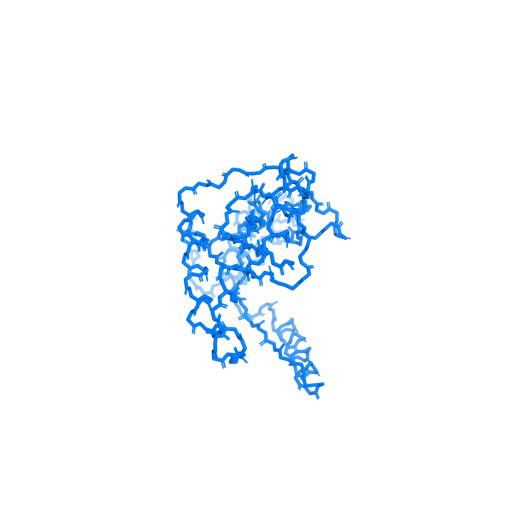 ? 17.561 -9.775 13.876 1.00 83.69 142 GLY A C 1
ATOM 1098 O O . GLY A 1 142 ? 18.449 -10.107 13.091 1.00 83.69 142 GLY A O 1
ATOM 1099 N N . LEU A 1 143 ? 16.765 -8.730 13.634 1.00 81.69 143 LEU A N 1
ATOM 1100 C CA . LEU A 1 143 ? 16.835 -7.908 12.422 1.00 81.69 143 LEU A CA 1
ATOM 1101 C C . LEU A 1 143 ? 17.978 -6.880 12.450 1.00 81.69 143 LEU A C 1
ATOM 1103 O O . LEU A 1 143 ? 18.250 -6.232 11.442 1.00 81.69 143 LEU A O 1
ATOM 1107 N N . ALA A 1 144 ? 18.700 -6.762 13.569 1.00 81.31 144 ALA A N 1
ATOM 1108 C CA . ALA A 1 144 ? 19.931 -5.975 13.659 1.00 81.31 144 ALA A CA 1
ATOM 1109 C C . ALA A 1 144 ? 21.165 -6.715 13.104 1.00 81.31 144 ALA A C 1
ATOM 1111 O O . ALA A 1 144 ? 22.249 -6.133 13.019 1.00 81.31 144 ALA A O 1
ATOM 1112 N N . GLN A 1 145 ? 21.041 -8.009 12.788 1.00 79.69 145 GLN A N 1
ATOM 1113 C CA . GLN A 1 145 ? 22.182 -8.830 12.393 1.00 79.69 145 GLN A CA 1
ATOM 1114 C C . GLN A 1 145 ? 22.664 -8.504 10.969 1.00 79.69 145 GLN A C 1
ATOM 1116 O O . GLN A 1 145 ? 21.852 -8.211 10.086 1.00 79.69 145 GLN A O 1
ATOM 1121 N N . PRO A 1 146 ? 23.981 -8.591 10.699 1.00 74.06 146 PRO A N 1
ATOM 1122 C CA . PRO A 1 146 ? 24.509 -8.445 9.347 1.00 74.06 146 PRO A CA 1
ATOM 1123 C C . PRO A 1 146 ? 23.825 -9.413 8.371 1.00 74.06 146 PRO A C 1
ATOM 1125 O O . PRO A 1 146 ? 23.804 -10.618 8.604 1.00 74.06 146 PRO A O 1
ATOM 1128 N N . GLY A 1 147 ? 23.276 -8.882 7.276 1.00 75.69 147 GLY A N 1
ATOM 1129 C CA . GLY A 1 147 ? 22.558 -9.668 6.266 1.00 75.69 147 GLY A CA 1
ATOM 1130 C C . GLY A 1 147 ? 21.055 -9.845 6.515 1.00 75.69 147 GLY A C 1
ATOM 1131 O O . GLY A 1 147 ? 20.380 -10.393 5.647 1.00 75.69 147 GLY A O 1
ATOM 1132 N N . ALA A 1 148 ? 20.512 -9.347 7.636 1.00 78.69 148 ALA A N 1
ATOM 1133 C CA . ALA A 1 148 ? 19.060 -9.263 7.841 1.00 78.69 148 ALA A CA 1
ATOM 1134 C C . ALA A 1 148 ? 18.394 -8.263 6.877 1.00 78.69 148 ALA A C 1
ATOM 1136 O O . ALA A 1 148 ? 17.230 -8.421 6.513 1.00 78.69 148 ALA A O 1
ATOM 1137 N N . LEU A 1 149 ? 19.161 -7.260 6.434 1.00 80.81 149 LEU A N 1
ATOM 1138 C CA . LEU A 1 149 ? 18.803 -6.340 5.362 1.00 80.81 149 LEU A CA 1
ATOM 1139 C C . LEU A 1 149 ? 19.864 -6.370 4.242 1.00 80.81 149 LEU A C 1
ATOM 1141 O O . LEU A 1 149 ? 21.053 -6.528 4.543 1.00 80.81 149 LEU A O 1
ATOM 1145 N N . PRO A 1 150 ? 19.465 -6.188 2.967 1.00 86.31 150 PRO A N 1
ATOM 1146 C CA . PRO A 1 150 ? 18.093 -5.939 2.514 1.00 86.31 150 PRO A CA 1
ATOM 1147 C C . PRO A 1 150 ? 17.171 -7.152 2.713 1.00 86.31 150 PRO A C 1
ATOM 1149 O O . PRO A 1 150 ? 17.629 -8.292 2.824 1.00 86.31 150 PRO A O 1
ATOM 1152 N N . LEU A 1 151 ? 15.863 -6.897 2.783 1.00 91.00 151 LEU A N 1
ATOM 1153 C CA . LEU A 1 151 ? 14.858 -7.956 2.849 1.00 91.00 151 LEU A CA 1
ATOM 1154 C C . LEU A 1 151 ? 14.923 -8.832 1.596 1.00 91.00 151 LEU A C 1
ATOM 1156 O O . LEU A 1 151 ? 15.241 -8.346 0.508 1.00 91.00 151 LEU A O 1
ATOM 1160 N N . LEU A 1 152 ? 14.571 -10.113 1.733 1.00 94.31 152 LEU A N 1
ATOM 1161 C CA . LEU A 1 152 ? 14.452 -11.009 0.582 1.00 94.31 152 LEU A CA 1
ATOM 1162 C C . LEU A 1 152 ? 13.416 -10.480 -0.423 1.00 94.31 152 LEU A C 1
ATOM 1164 O O . LEU A 1 152 ? 13.682 -10.466 -1.624 1.00 94.31 152 LEU A O 1
ATOM 1168 N N . TYR A 1 153 ? 12.273 -10.018 0.080 1.00 96.50 153 TYR A N 1
ATOM 1169 C CA . TYR A 1 153 ? 11.240 -9.331 -0.683 1.00 96.50 153 TYR A CA 1
ATOM 1170 C C . TYR A 1 153 ? 10.523 -8.291 0.178 1.00 96.50 153 TYR A C 1
ATOM 1172 O O . TYR A 1 153 ? 10.499 -8.398 1.404 1.00 96.50 153 TYR A O 1
ATOM 1180 N N . ALA A 1 154 ? 9.922 -7.304 -0.478 1.00 97.12 154 ALA A N 1
ATOM 1181 C CA . ALA A 1 154 ? 8.988 -6.368 0.134 1.00 97.12 154 ALA A CA 1
ATOM 1182 C C . ALA A 1 154 ? 7.942 -5.938 -0.898 1.00 97.12 154 ALA A C 1
ATOM 1184 O O . ALA A 1 154 ? 8.289 -5.705 -2.062 1.00 97.12 154 ALA A O 1
ATOM 1185 N N . ARG A 1 155 ? 6.684 -5.801 -0.469 1.00 98.38 155 ARG A N 1
ATOM 1186 C CA . ARG A 1 155 ? 5.652 -5.074 -1.215 1.00 98.38 155 ARG A CA 1
ATOM 1187 C C . ARG A 1 155 ? 5.342 -3.774 -0.489 1.00 98.38 155 ARG A C 1
ATOM 1189 O O . ARG A 1 155 ? 5.048 -3.783 0.701 1.00 98.38 155 ARG A O 1
ATOM 1196 N N . ILE A 1 156 ? 5.454 -2.667 -1.210 1.00 98.62 156 ILE A N 1
ATOM 1197 C CA . ILE A 1 156 ? 5.217 -1.321 -0.700 1.00 98.62 156 ILE A CA 1
ATOM 1198 C C . ILE A 1 156 ? 3.965 -0.794 -1.383 1.00 98.62 156 ILE A C 1
ATOM 1200 O O . ILE A 1 156 ? 4.007 -0.500 -2.579 1.00 98.62 156 ILE A O 1
ATOM 1204 N N . ASP A 1 157 ? 2.883 -0.671 -0.625 1.00 98.44 157 ASP A N 1
ATOM 1205 C CA . ASP A 1 157 ? 1.596 -0.202 -1.119 1.00 98.44 157 ASP A CA 1
ATOM 1206 C C . ASP A 1 157 ? 1.397 1.268 -0.779 1.00 98.44 157 ASP A C 1
ATOM 1208 O O . ASP A 1 157 ? 1.677 1.730 0.329 1.00 98.44 157 ASP A O 1
ATOM 1212 N N . MET A 1 158 ? 0.938 2.024 -1.765 1.00 98.56 158 MET A N 1
ATOM 1213 C CA . MET A 1 158 ? 0.861 3.471 -1.709 1.00 98.56 158 MET A CA 1
ATOM 1214 C C . MET A 1 158 ? -0.510 3.941 -2.160 1.00 98.56 158 MET A C 1
ATOM 1216 O O . MET A 1 158 ? -1.081 3.431 -3.126 1.00 98.56 158 MET A O 1
ATOM 1220 N N . LEU A 1 159 ? -0.987 4.987 -1.498 1.00 98.00 159 LEU A N 1
ATOM 1221 C CA . LEU A 1 159 ? -2.189 5.711 -1.879 1.00 98.00 159 LEU A CA 1
ATOM 1222 C C . LEU A 1 159 ? -1.849 7.165 -2.179 1.00 98.00 159 LEU A C 1
ATOM 1224 O O . LEU A 1 159 ? -0.846 7.710 -1.710 1.00 98.00 159 LEU A O 1
ATOM 1228 N N . ARG A 1 160 ? -2.707 7.801 -2.971 1.00 97.69 160 ARG A N 1
ATOM 1229 C CA . ARG A 1 160 ? -2.645 9.233 -3.241 1.00 97.69 160 ARG A CA 1
ATOM 1230 C C . ARG A 1 160 ? -3.356 9.989 -2.120 1.00 97.69 160 ARG A C 1
ATOM 1232 O O . ARG A 1 160 ? -4.541 9.772 -1.882 1.00 97.69 160 ARG A O 1
ATOM 1239 N N . GLY A 1 161 ? -2.625 10.862 -1.437 1.00 95.31 161 GLY A N 1
ATOM 1240 C CA . GLY A 1 161 ? -3.169 11.772 -0.433 1.00 95.31 161 GLY A CA 1
ATOM 1241 C C . GLY A 1 161 ? -3.937 12.944 -1.050 1.00 95.31 161 GLY A C 1
ATOM 1242 O O . GLY A 1 161 ? -3.817 13.230 -2.243 1.00 95.31 161 GLY A O 1
ATOM 1243 N N . ASP A 1 162 ? -4.689 13.664 -0.215 1.00 92.06 162 ASP A N 1
ATOM 1244 C CA . ASP 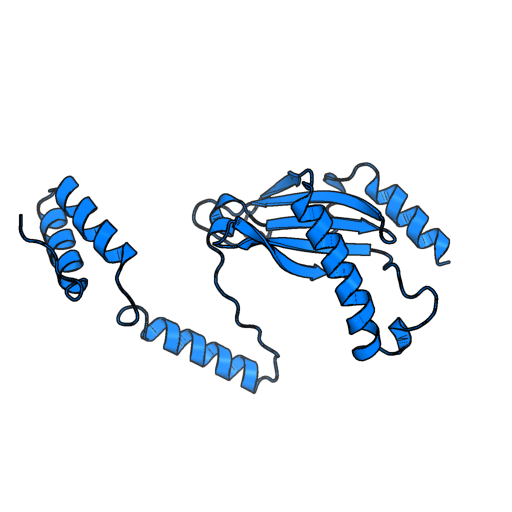A 1 162 ? -5.502 14.819 -0.632 1.00 92.06 162 ASP A CA 1
ATOM 1245 C C . ASP A 1 162 ? -4.666 16.000 -1.163 1.00 92.06 162 ASP A C 1
ATOM 1247 O O . ASP A 1 162 ? -5.162 16.839 -1.915 1.00 92.06 162 ASP A O 1
ATOM 1251 N N . ASP A 1 163 ? -3.386 16.069 -0.791 1.00 94.38 163 ASP A N 1
ATOM 1252 C CA . ASP A 1 163 ? -2.412 17.047 -1.291 1.00 94.38 163 ASP A CA 1
ATOM 1253 C C . ASP A 1 163 ? -1.751 16.622 -2.618 1.00 94.38 163 ASP A C 1
ATOM 1255 O O . ASP A 1 163 ? -0.925 17.352 -3.171 1.00 94.38 163 ASP A O 1
ATOM 1259 N N . GLY A 1 164 ? -2.116 15.448 -3.141 1.00 95.00 164 GLY A N 1
ATOM 1260 C CA . GLY A 1 164 ? -1.556 14.854 -4.349 1.00 95.00 164 GLY A CA 1
ATOM 1261 C C . GLY A 1 164 ? -0.239 14.099 -4.136 1.00 95.00 164 GLY A C 1
ATOM 1262 O O . GLY A 1 164 ? 0.275 13.506 -5.092 1.00 95.00 164 GLY A O 1
ATOM 1263 N N . ALA A 1 165 ? 0.320 14.071 -2.924 1.00 97.06 165 ALA A N 1
ATOM 1264 C CA . ALA A 1 165 ? 1.508 13.281 -2.626 1.00 97.06 165 ALA A CA 1
ATOM 1265 C C . ALA A 1 165 ? 1.162 11.791 -2.481 1.00 97.06 165 ALA A C 1
ATOM 1267 O O . ALA A 1 165 ? 0.046 11.426 -2.115 1.00 97.06 165 ALA A O 1
ATOM 1268 N N . LEU A 1 166 ? 2.127 10.913 -2.762 1.00 98.31 166 LEU A N 1
ATOM 1269 C CA . LEU A 1 166 ? 1.997 9.504 -2.393 1.00 98.31 166 LEU A CA 1
ATOM 1270 C C . LEU A 1 166 ? 2.309 9.330 -0.909 1.00 98.31 166 LEU A C 1
ATOM 1272 O O . LEU A 1 166 ? 3.287 9.886 -0.400 1.00 98.31 166 LEU A O 1
ATOM 1276 N N . VAL A 1 167 ? 1.502 8.515 -0.243 1.00 97.88 167 VAL A N 1
ATOM 1277 C CA . VAL A 1 167 ? 1.698 8.094 1.144 1.00 97.88 167 VAL A CA 1
ATOM 1278 C C . VAL A 1 167 ? 1.766 6.577 1.217 1.00 97.88 167 VAL A C 1
ATOM 1280 O O . VAL A 1 167 ? 1.158 5.881 0.406 1.00 97.88 167 VAL A O 1
ATOM 1283 N N . LEU A 1 168 ? 2.536 6.066 2.178 1.00 98.00 168 LEU A N 1
ATOM 1284 C CA . LEU A 1 168 ? 2.582 4.637 2.469 1.00 98.00 168 LEU A CA 1
ATOM 1285 C C . LEU A 1 168 ? 1.236 4.219 3.069 1.00 98.00 168 LEU A C 1
ATOM 1287 O O . LEU A 1 168 ? 0.812 4.812 4.061 1.00 98.00 168 LEU A O 1
ATOM 1291 N N . ASN A 1 169 ? 0.602 3.213 2.478 1.00 96.62 169 ASN A N 1
ATOM 1292 C CA . ASN A 1 169 ? -0.597 2.583 3.018 1.00 96.62 169 ASN A CA 1
ATOM 1293 C C . ASN A 1 169 ? -0.232 1.325 3.808 1.00 96.62 169 ASN A C 1
ATOM 1295 O O . ASN A 1 169 ? -0.594 1.198 4.974 1.00 96.62 169 ASN A O 1
ATOM 1299 N N . GLU A 1 170 ? 0.563 0.448 3.194 1.00 96.56 170 GLU A N 1
ATOM 1300 C CA . GLU A 1 170 ? 0.952 -0.833 3.774 1.00 96.56 170 GLU A CA 1
ATOM 1301 C C . GLU A 1 170 ? 2.364 -1.243 3.328 1.00 96.56 170 GLU A C 1
ATOM 1303 O O . GLU A 1 170 ? 2.842 -0.872 2.251 1.00 96.56 170 GLU A O 1
ATOM 1308 N N . LEU A 1 171 ? 3.050 -2.002 4.183 1.00 96.88 171 LEU A N 1
ATOM 1309 C CA . LEU A 1 171 ? 4.338 -2.624 3.898 1.00 96.88 171 LEU A CA 1
ATOM 1310 C C . LEU A 1 171 ? 4.256 -4.112 4.253 1.00 96.88 171 LEU A C 1
ATOM 1312 O O . LEU A 1 171 ? 4.274 -4.471 5.429 1.00 96.88 171 LEU A O 1
ATOM 1316 N N . GLU A 1 172 ? 4.229 -4.978 3.243 1.00 96.75 172 GLU A N 1
ATOM 1317 C CA . GLU A 1 172 ? 4.177 -6.428 3.436 1.00 96.75 172 GLU A CA 1
ATOM 1318 C C . GLU A 1 172 ? 5.560 -7.065 3.231 1.00 96.75 172 GLU A C 1
ATOM 1320 O O . GLU A 1 172 ? 6.171 -6.958 2.162 1.00 96.75 172 GLU A O 1
ATOM 1325 N N . ILE A 1 173 ? 6.056 -7.753 4.265 1.00 93.62 173 ILE A N 1
ATOM 1326 C CA . ILE A 1 173 ? 7.418 -8.328 4.303 1.00 93.62 173 ILE A CA 1
ATOM 1327 C C . ILE A 1 173 ? 7.461 -9.789 4.772 1.00 93.62 173 ILE A C 1
ATOM 1329 O O . ILE A 1 173 ? 8.542 -10.351 4.932 1.00 93.62 173 ILE A O 1
ATOM 1333 N N . VAL A 1 174 ? 6.298 -10.408 4.999 1.00 90.81 174 VAL A N 1
ATOM 1334 C CA . VAL A 1 174 ? 6.189 -11.790 5.495 1.00 90.81 174 VAL A CA 1
ATOM 1335 C C . VAL A 1 174 ? 5.658 -12.707 4.400 1.00 90.81 174 VAL A C 1
ATOM 1337 O O . VAL A 1 174 ? 6.398 -13.563 3.922 1.00 90.81 174 VAL A O 1
ATOM 1340 N N . GLU A 1 175 ? 4.425 -12.497 3.942 1.00 94.81 175 GLU A N 1
ATOM 1341 C CA . GLU A 1 175 ? 3.770 -13.358 2.947 1.00 94.81 175 GLU A CA 1
ATOM 1342 C C . GLU A 1 175 ? 3.000 -12.579 1.861 1.00 94.81 175 GLU A C 1
ATOM 1344 O O . GLU A 1 175 ? 1.812 -12.813 1.647 1.00 94.81 175 GLU A O 1
ATOM 1349 N N . PRO A 1 176 ? 3.650 -11.648 1.138 1.00 95.62 176 PRO A N 1
ATOM 1350 C CA . PRO A 1 176 ? 2.932 -10.830 0.182 1.00 95.62 176 PRO A CA 1
ATOM 1351 C C . PRO A 1 176 ? 2.475 -11.593 -1.055 1.00 95.62 176 PRO A C 1
ATOM 1353 O O . PRO A 1 176 ? 3.191 -12.440 -1.598 1.00 95.62 176 PRO A O 1
ATOM 1356 N N . SER A 1 177 ? 1.338 -11.173 -1.613 1.00 95.19 177 SER A N 1
ATOM 1357 C CA . SER A 1 177 ? 1.079 -11.408 -3.034 1.00 95.19 177 SER A CA 1
ATOM 1358 C C . SER A 1 177 ? 2.115 -10.641 -3.862 1.00 95.19 177 SER A C 1
ATOM 1360 O O . SER A 1 177 ? 2.203 -9.415 -3.795 1.00 95.19 177 SER A O 1
ATOM 1362 N N . LEU A 1 178 ? 2.917 -11.375 -4.637 1.00 97.25 178 LEU A N 1
ATOM 1363 C CA . LEU A 1 178 ? 4.045 -10.834 -5.409 1.00 97.25 178 LEU A CA 1
ATOM 1364 C C . LEU A 1 178 ? 3.705 -10.519 -6.869 1.00 97.25 178 LEU A C 1
ATOM 1366 O O . LEU A 1 178 ? 4.596 -10.137 -7.619 1.00 97.25 178 LEU A O 1
ATOM 1370 N N . PHE A 1 179 ? 2.455 -10.732 -7.293 1.00 96.69 179 PHE A N 1
ATOM 1371 C CA . PHE A 1 179 ? 1.948 -10.361 -8.621 1.00 96.69 179 PHE A CA 1
ATOM 1372 C C . PHE A 1 179 ? 2.856 -10.744 -9.809 1.00 96.69 179 PHE A C 1
ATOM 1374 O O . PHE A 1 179 ? 2.939 -10.014 -10.793 1.00 96.69 179 PHE A O 1
ATOM 1381 N N . PHE A 1 180 ? 3.477 -11.934 -9.773 1.00 97.38 180 PHE A N 1
ATOM 1382 C CA . PHE A 1 180 ? 4.447 -12.404 -10.782 1.00 97.38 180 PHE A CA 1
ATOM 1383 C C . PHE A 1 180 ? 4.003 -12.233 -12.248 1.00 97.38 180 PHE A C 1
ATOM 1385 O O . PHE A 1 180 ? 4.845 -12.064 -13.126 1.00 97.38 180 PHE A O 1
ATOM 1392 N N . ARG A 1 181 ? 2.691 -12.231 -12.523 1.00 95.88 181 ARG A N 1
ATOM 1393 C CA . ARG A 1 181 ? 2.117 -11.958 -13.854 1.00 95.88 181 ARG A CA 1
ATOM 1394 C C . ARG A 1 181 ? 2.519 -10.600 -14.451 1.00 95.88 181 ARG A C 1
ATOM 1396 O O . ARG A 1 181 ? 2.561 -10.485 -15.671 1.00 95.88 181 ARG A O 1
ATOM 1403 N N . HIS A 1 182 ? 2.852 -9.613 -13.618 1.00 97.25 182 HIS A N 1
ATOM 1404 C CA . HIS A 1 182 ? 3.262 -8.263 -14.034 1.00 97.25 182 HIS A CA 1
ATOM 1405 C C . HIS A 1 182 ? 4.778 -8.059 -14.045 1.00 97.25 182 HIS A C 1
ATOM 1407 O O . HIS A 1 182 ? 5.260 -7.017 -14.485 1.00 97.25 182 HIS A O 1
ATOM 1413 N N . GLY A 1 183 ? 5.542 -9.057 -13.598 1.00 96.75 183 GLY A N 1
ATOM 1414 C CA . GLY A 1 183 ? 6.998 -9.024 -13.548 1.00 96.75 183 GLY A CA 1
ATOM 1415 C C . GLY A 1 183 ? 7.604 -10.232 -14.255 1.00 96.75 183 GLY A C 1
ATOM 1416 O O . GLY A 1 183 ? 7.932 -11.207 -13.587 1.00 96.75 183 GLY A O 1
ATOM 1417 N N . PRO A 1 184 ? 7.838 -10.186 -15.579 1.00 95.94 184 PRO A N 1
ATOM 1418 C CA . PRO A 1 184 ? 8.391 -11.328 -16.312 1.00 95.94 184 PRO A CA 1
ATOM 1419 C C . PRO A 1 184 ? 9.724 -11.854 -15.750 1.00 95.94 184 PRO A C 1
ATOM 1421 O O . PRO A 1 184 ? 9.975 -13.053 -15.794 1.00 95.94 184 PRO A O 1
ATOM 1424 N N . ALA A 1 185 ? 10.553 -10.971 -15.179 1.00 97.00 185 ALA A N 1
ATOM 1425 C CA . ALA A 1 185 ? 11.827 -11.320 -14.542 1.00 97.00 185 ALA A CA 1
ATOM 1426 C C . ALA A 1 185 ? 11.714 -11.614 -13.030 1.00 97.00 185 ALA A C 1
ATOM 1428 O O . ALA A 1 185 ? 12.700 -11.990 -12.401 1.00 97.00 185 ALA A O 1
ATOM 1429 N N . ALA A 1 186 ? 10.539 -11.436 -12.418 1.00 97.88 186 ALA A N 1
ATOM 1430 C CA . ALA A 1 186 ? 10.362 -11.508 -10.965 1.00 97.88 186 ALA A CA 1
ATOM 1431 C C . ALA A 1 186 ? 10.722 -12.886 -10.390 1.00 97.88 186 ALA A C 1
ATOM 1433 O O . ALA A 1 186 ? 11.357 -12.964 -9.341 1.00 97.88 186 ALA A O 1
ATOM 1434 N N . GLY A 1 187 ? 10.370 -13.967 -11.094 1.00 98.00 187 GLY A N 1
ATOM 1435 C CA . GLY A 1 187 ? 10.716 -15.327 -10.673 1.00 98.00 187 GLY A CA 1
ATOM 1436 C C . GLY A 1 187 ? 12.229 -15.562 -10.615 1.00 98.00 187 GLY A C 1
ATOM 1437 O O . GLY A 1 187 ? 12.729 -16.103 -9.631 1.00 98.00 187 GLY A O 1
ATOM 1438 N N . GLU A 1 188 ? 12.964 -15.102 -11.631 1.00 98.25 188 GLU A N 1
ATOM 1439 C CA . GLU A 1 188 ? 14.430 -15.190 -11.672 1.00 98.25 188 GLU A CA 1
ATOM 1440 C C . GLU A 1 188 ? 15.065 -14.326 -10.579 1.00 98.25 188 GLU A C 1
ATOM 1442 O O . GLU A 1 188 ? 15.918 -14.805 -9.836 1.00 98.25 188 GLU A O 1
ATOM 1447 N N . MET A 1 189 ? 14.595 -13.086 -10.407 1.00 98.25 189 MET A N 1
ATOM 1448 C CA . MET A 1 189 ? 15.089 -12.185 -9.362 1.00 98.25 189 MET A CA 1
ATOM 1449 C C . MET A 1 189 ? 14.925 -12.770 -7.955 1.00 98.25 189 MET A C 1
ATOM 1451 O O . MET A 1 189 ? 15.858 -12.703 -7.152 1.00 98.25 189 MET A O 1
ATOM 1455 N N . LEU A 1 190 ? 13.762 -13.359 -7.657 1.00 98.00 190 LEU A N 1
ATOM 1456 C CA . LEU A 1 190 ? 13.516 -14.008 -6.371 1.00 98.00 190 LEU A CA 1
ATOM 1457 C C . LEU A 1 190 ? 14.400 -15.249 -6.192 1.00 98.00 190 LEU A C 1
ATOM 1459 O O . LEU A 1 190 ? 14.990 -15.427 -5.127 1.00 98.00 190 LEU A O 1
ATOM 1463 N N . ALA A 1 191 ? 14.531 -16.086 -7.226 1.00 97.94 191 ALA A N 1
ATOM 1464 C CA . ALA A 1 191 ? 15.389 -17.268 -7.178 1.00 97.94 191 ALA A CA 1
ATOM 1465 C C . ALA A 1 191 ? 16.856 -16.893 -6.910 1.00 97.94 191 ALA A C 1
ATOM 1467 O O . ALA A 1 191 ? 17.501 -17.481 -6.042 1.00 97.94 191 ALA A O 1
ATOM 1468 N N . GLU A 1 192 ? 17.376 -15.871 -7.590 1.00 97.56 192 GLU A N 1
ATOM 1469 C CA . GLU A 1 192 ? 18.718 -15.346 -7.341 1.00 97.56 192 GLU A CA 1
ATOM 1470 C C . GLU A 1 192 ? 18.877 -14.798 -5.914 1.00 97.56 192 GLU A C 1
ATOM 1472 O O . GLU A 1 192 ? 19.909 -15.017 -5.277 1.00 97.56 192 GLU A O 1
ATOM 1477 N N . ALA A 1 193 ? 17.871 -14.082 -5.404 1.00 95.62 193 ALA A N 1
ATOM 1478 C CA . ALA A 1 193 ? 17.883 -13.519 -4.056 1.00 95.62 193 ALA A CA 1
ATOM 1479 C C . ALA A 1 193 ? 17.871 -14.598 -2.960 1.00 95.62 193 ALA A C 1
ATOM 1481 O O . ALA A 1 193 ? 18.542 -14.441 -1.935 1.00 95.62 193 ALA A O 1
ATOM 1482 N N . LEU A 1 194 ? 17.151 -15.698 -3.196 1.00 95.75 194 LEU A N 1
ATOM 1483 C CA . LEU A 1 194 ? 17.141 -16.887 -2.344 1.00 95.75 194 LEU A CA 1
ATOM 1484 C C . LEU A 1 194 ? 18.492 -17.604 -2.362 1.00 95.75 194 LEU A C 1
ATOM 1486 O O . LEU A 1 194 ? 19.031 -17.907 -1.304 1.00 95.75 194 LEU A O 1
ATOM 1490 N N . LEU A 1 195 ? 19.072 -17.829 -3.545 1.00 96.19 195 LEU A N 1
ATOM 1491 C CA . LEU A 1 195 ? 20.366 -18.511 -3.685 1.00 96.19 195 LEU A CA 1
ATOM 1492 C C . LEU A 1 195 ? 21.514 -17.769 -2.988 1.00 96.19 195 LEU A C 1
ATOM 1494 O O . LEU A 1 195 ? 22.478 -18.401 -2.578 1.00 96.19 195 LEU A O 1
ATOM 1498 N N . ARG A 1 196 ? 21.418 -16.444 -2.820 1.00 91.62 196 ARG A N 1
ATOM 1499 C CA . ARG A 1 196 ? 22.386 -15.656 -2.034 1.00 91.62 196 ARG A CA 1
ATOM 1500 C C . ARG A 1 196 ? 22.281 -15.869 -0.516 1.00 91.62 196 ARG A C 1
ATOM 1502 O O . ARG A 1 196 ? 23.150 -15.386 0.205 1.00 91.62 196 ARG A O 1
ATOM 1509 N N . ARG A 1 197 ? 21.224 -16.532 -0.032 1.00 88.94 197 ARG A N 1
ATOM 1510 C CA . ARG A 1 197 ? 20.908 -16.737 1.396 1.00 88.94 197 ARG A CA 1
ATOM 1511 C C . ARG A 1 197 ? 20.942 -18.208 1.834 1.00 88.94 197 ARG A C 1
ATOM 1513 O O . ARG A 1 197 ? 20.687 -18.479 3.006 1.00 88.94 197 ARG A O 1
ATOM 1520 N N . LEU A 1 198 ? 21.227 -19.130 0.913 1.00 86.50 198 LEU A N 1
ATOM 1521 C CA . LEU A 1 198 ? 21.428 -20.564 1.163 1.00 86.50 198 LEU A CA 1
ATOM 1522 C C . LEU A 1 198 ? 22.922 -20.889 1.246 1.00 86.50 198 LEU A C 1
ATOM 1524 O O . LEU A 1 198 ? 23.270 -21.781 2.051 1.00 86.50 198 LEU A O 1
#

pLDDT: mean 86.16, std 14.86, range [24.84, 98.75]